Protein 5NO6 (pdb70)

Secondary structure (DSSP, 8-state):
-----PPPHHHHHHHHHHHHH-SS--HHHHHHHHHHHTS-HHHHHHHHHHHHHHHHHTS---/-PPP-PPPHHHHHHHHHHHHH-SS--HHHHHHHHHHHT--HHHHHHHHHHHHHHHHHHT---/--HHHHHHHHHHHHHS-TT---TT---SSSS---HHHHHHHHHHHHH-----HHHHHHHHHHHHHHH---/--SS-HHHHHHHHHHHHTS-SSS---STT-SSS----HHHHHHHHHHHHHS----HHHHHHHHHHHHHHHH--

Radius of gyration: 39.62 Å; Cα contacts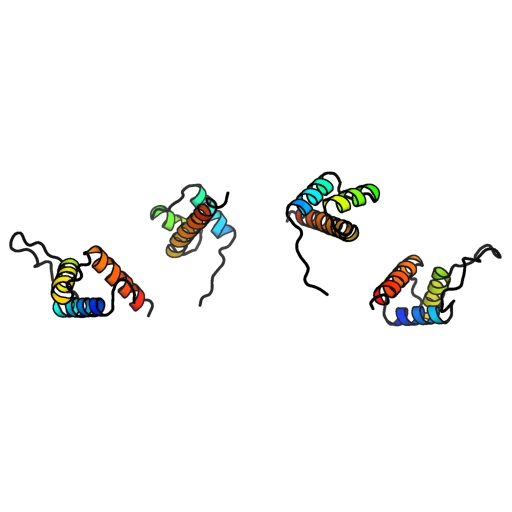 (8 Å, |Δi|>4): 146; chains: 4; bounding box: 77×90×84 Å

Sequence (267 aa):
RKKRIPYSKGQLRELEREYAANKFITKDKRRKISAATSLSERQITIWFQNRRVKEKKVLAKVRKKRIPYSKGQLRELEREYAANKFITKDKRRKISAATSLSERQITIWFQNRRVKEKKVLAKVWSPDIEQSFQEALAIYPPCGRRKIILSDEGKMYGRNELIARYIKLRTGKTRTRKQVSSHIQVLARRKAREEGVWSPDIEQSFQEALAIYPPCGRRKIILSDEGKMYGRNELIARYIKLRTGKTRTRKQVSSHIQVLARRKARE

Organism: Homo sapiens (NCBI:txid9606)

GO terms:
  GO:1990837 sequence-specific double-stranded DNA binding (F, IDA)
  GO:0001227 DNA-binding transcription repressor activity, RNA polymerase II-specific (F, IDA)
  GO:0000122 negative regulation of transcription by RNA polymerase II (P, IDA)
  GO:0043565 sequence-specific DNA binding (F, IDA)
  GO:0008327 methyl-CpG binding (F, IDA)
  GO:0009611 response to wounding (P, TAS)
  GO:0008544 epidermis development (P, TAS)
  GO:0005515 protein binding (F, IPI)
  GO:0005654 nucleoplasm (C, IDA)
  GO:0001525 angiogenesis (P, IEP)

Foldseek 3Di:
DDDDDDQDPQLVVLLVVVCVVPLADDPVRLVVSCVRNVDDSVVSNVCSVVVVVVVVVVVDDD/DDDDDDADPVLVVLLVVVCVVDLAADPVRLVVSCVVRVDDSVVSNVVSVVVNVVVVVVPDDD/DDVVLVVQLVVLCVVPPVVQPQPPPQPPDDDGDGSLVSSQVSSCVVPVDGQDSVNVVVVVVVVVVVVPDD/DDDCPVQLVVLLVVLDVVVDVPDDDDLPQDPDPRRDDSLRSSQVSSCVRPVDGDDSVRSVVVVVVVVVVVVVD

InterPro domains:
  IPR001356 Homeodomain [PF00046] (217-273)
  IPR001356 Homeodomain [PS50071] (214-274)
  IPR001356 Homeodomain [SM00389] (216-278)
  IPR001356 Homeodomain [cd00086] (217-273)
  IPR009057 Homedomain-like superfamily [SSF46689] (202-273)
  IPR017970 Homeobox, conserved site [PS00027] (249-272)
  IPR022067 Homeobox protein Hox1A3 N-terminal [PF12284] (14-123)
  IPR051003 Anterior-posterior axis regulatory homeobox [PTHR45804] (12-282)

Nearest PDB structures (foldseek):
  5eea-assembly3_G  TM=9.558E-01  e=4.357E-08  Homo sapiens
  5ef6-assembly3_G  TM=9.524E-01  e=4.082E-08  Homo sapiens
  7psx-assembly4_J  TM=9.828E-01  e=7.336E-08  Homo sapiens
  2cra-assembly1_A  TM=8.837E-01  e=5.525E-07  Homo sapiens
  2r5z-assembly1_A  TM=9.579E-01  e=1.596E-04  Drosophila melanogaster

CATH classification: 1.10.10.60

Solvent-accessible surface area: 22623 Å² total; per-residue (Å²): 257,159,179,183,107,101,53,67,175,32,43,59,175,36,0,71,144,24,6,87,73,72,93,119,26,56,156,94,64,56,174,149,4,22,86,71,1,99,16,54,82,133,44,1,29,62,32,0,93,82,50,68,69,94,53,163,137,112,140,79,207,190,297,162,164,185,117,100,62,72,165,36,43,55,154,57,0,68,151,28,8,86,69,76,112,131,21,70,182,97,47,65,198,141,5,28,81,90,12,97,13,60,85,146,61,0,23,67,35,0,82,85,60,67,80,117,48,163,151,91,122,63,171,191,131,33,115,104,9,54,123,5,1,89,63,0,35,73,119,58,30,108,128,24,211,44,156,116,117,60,120,118,126,86,179,85,98,10,43,39,76,44,0,12,128,47,0,93,142,136,61,55,114,84,11,76,116,133,67,0,35,58,16,56,131,62,42,58,178,169,174,65,159,201,188,60,124,39,27,77,86,1,47,112,7,0,88,57,0,46,62,105,99,11,127,109,42,212,192,171,142,129,58,46,149,149,64,124,121,55,25,94,37,68,23,0,15,119,41,0,110,146,153,46,50,107,66,67,83,118,128,68,0,44,62,10,60,136,67,45,55,123,147,173,60,167,196

Structure (mmCIF, N/CA/C/O backbone):
data_5NO6
#
_entry.id   5NO6
#
_cell.length_a   82.659
_cell.length_b   56.674
_cell.length_c   144.993
_cell.angle_alpha   90.00
_cell.angle_beta   93.81
_cell.angle_gamma   90.00
#
_symmetry.space_group_name_H-M   'I 1 2 1'
#
loop_
_entity.id
_entity.type
_entity.pdbx_description
1 polymer 'Homeobox protein Hox-B13'
2 polymer DNA
3 polymer DNA
4 polymer 'Transcriptional enhancer factor TEF-3'
5 water water
#
loop_
_atom_site.group_PDB
_atom_site.id
_atom_site.type_symbol
_atom_site.label_atom_id
_atom_site.label_alt_id
_atom_site.label_comp_id
_atom_site.label_asym_id
_atom_site.label_entity_id
_atom_site.label_seq_id
_atom_site.pdbx_PDB_ins_code
_atom_site.Cartn_x
_atom_site.Cartn_y
_atom_site.Cartn_z
_atom_site.occupancy
_atom_site.B_iso_or_equiv
_atom_site.auth_seq_id
_atom_site.auth_comp_id
_atom_site.auth_asym_id
_atom_site.auth_atom_id
_atom_site.pdbx_PDB_model_num
ATOM 1 N N . ARG A 1 1 ? 13.869 -4.856 17.206 1.00 178.49 217 ARG A N 1
ATOM 2 C CA . ARG A 1 1 ? 14.897 -4.577 16.158 1.00 180.35 217 ARG A CA 1
ATOM 3 C C . ARG A 1 1 ? 14.559 -3.287 15.368 1.00 180.16 217 ARG A C 1
ATOM 4 O O . ARG A 1 1 ? 13.703 -3.336 14.482 1.00 159.30 217 ARG A O 1
ATOM 12 N N . LYS A 1 2 ? 15.228 -2.150 15.624 1.00 189.63 218 LYS A N 1
ATOM 13 C CA . LYS A 1 2 ? 16.440 -2.030 16.475 1.00 184.53 218 LYS A CA 1
ATOM 14 C C . LYS A 1 2 ? 16.408 -0.874 17.509 1.00 163.48 218 LYS A C 1
ATOM 15 O O . LYS A 1 2 ? 16.262 -1.178 18.693 1.00 152.39 218 LYS A O 1
ATOM 21 N N . LYS A 1 3 ? 16.512 0.418 17.151 1.00 153.63 219 LYS A N 1
ATOM 22 C CA . LYS A 1 3 ? 16.567 0.987 15.787 1.00 152.67 219 LYS A CA 1
ATOM 23 C C . LYS A 1 3 ? 17.918 1.692 15.485 1.00 135.79 219 LYS A C 1
ATOM 24 O O . LYS A 1 3 ? 18.471 2.414 16.326 1.00 108.58 219 LYS A O 1
ATOM 30 N N . ARG A 1 4 ? 18.415 1.481 14.266 1.00 126.69 220 ARG A N 1
ATOM 31 C CA . ARG A 1 4 ? 19.611 2.149 13.730 1.00 120.08 220 ARG A CA 1
ATOM 32 C C . ARG A 1 4 ? 19.594 3.684 13.943 1.00 118.66 220 ARG A C 1
ATOM 33 O O . ARG A 1 4 ? 18.636 4.357 13.561 1.00 113.26 220 ARG A O 1
ATOM 41 N N . ILE A 1 5 ? 20.651 4.217 14.562 1.00 128.44 221 ILE A N 1
ATOM 42 C CA . ILE A 1 5 ? 20.816 5.672 14.764 1.00 129.08 221 ILE A CA 1
ATOM 43 C C . ILE A 1 5 ? 21.857 6.218 13.765 1.00 120.95 221 ILE A C 1
ATOM 44 O O . ILE A 1 5 ? 22.990 5.751 13.733 1.00 127.64 221 ILE A O 1
ATOM 49 N N . PRO A 1 6 ? 21.471 7.182 12.916 1.00 113.22 222 PRO A N 1
ATOM 50 C CA . PRO A 1 6 ? 22.429 7.773 11.969 1.00 108.73 222 PRO A CA 1
ATOM 51 C C . PRO A 1 6 ? 23.286 8.878 12.602 1.00 102.04 222 PRO A C 1
ATOM 52 O O . PRO A 1 6 ? 22.762 9.916 13.022 1.00 98.03 222 PRO A O 1
ATOM 56 N N . TYR A 1 7 ? 24.595 8.660 12.650 1.00 92.80 223 TYR A N 1
ATOM 57 C CA . TYR A 1 7 ? 25.495 9.600 13.315 1.00 90.79 223 TYR A CA 1
ATOM 58 C C . TYR A 1 7 ? 25.558 10.919 12.539 1.00 95.86 223 TYR A C 1
ATOM 59 O O . TYR A 1 7 ? 25.609 10.915 11.324 1.00 105.91 223 TYR A O 1
ATOM 68 N N . SER A 1 8 ? 25.542 12.040 13.243 1.00 110.47 224 SER A N 1
ATOM 69 C CA . SER A 1 8 ? 25.577 13.362 12.605 1.00 121.64 224 SER A CA 1
ATOM 70 C C . SER A 1 8 ? 26.904 13.766 11.943 1.00 125.24 224 SER A C 1
ATOM 71 O O . SER A 1 8 ? 27.976 13.144 12.146 1.00 129.47 224 SER A O 1
ATOM 74 N N . LYS A 1 9 ? 26.783 14.853 11.173 1.00 127.40 225 LYS A N 1
ATOM 75 C CA . LYS A 1 9 ? 27.876 15.501 10.423 1.00 128.69 225 LYS A CA 1
ATOM 76 C C . LYS A 1 9 ? 29.148 15.687 11.240 1.00 125.35 225 LYS A C 1
ATOM 77 O O . LYS A 1 9 ? 30.245 15.462 10.736 1.00 119.78 225 LYS A O 1
ATOM 83 N N . GLY A 1 10 ? 28.993 16.121 12.487 1.00 126.20 226 GLY A N 1
ATOM 84 C CA . GLY A 1 10 ? 30.124 16.237 13.405 1.00 135.48 226 GLY A CA 1
ATOM 85 C C . GLY A 1 10 ? 30.699 14.873 13.733 1.00 129.58 226 GLY A C 1
ATOM 86 O O . GLY A 1 10 ? 31.920 14.639 13.606 1.00 121.41 226 GLY A O 1
ATOM 87 N N . GLN A 1 11 ? 29.799 13.964 14.109 1.00 128.80 227 GLN A N 1
ATOM 88 C CA . GLN A 1 11 ? 30.188 12.619 14.518 1.00 132.22 227 GLN A CA 1
ATOM 89 C C . GLN A 1 11 ? 31.075 12.036 13.418 1.00 126.50 227 GLN A C 1
ATOM 90 O O . GLN A 1 11 ? 32.200 11.598 13.695 1.00 115.61 227 GLN A O 1
ATOM 96 N N . LEU A 1 12 ? 30.573 12.081 12.174 1.00 112.88 228 LEU A N 1
ATOM 97 C CA . LEU A 1 12 ? 31.300 11.507 11.031 1.00 104.29 228 LEU A CA 1
ATOM 98 C C . LEU A 1 12 ? 32.500 12.341 10.590 1.00 106.72 228 LEU A C 1
ATOM 99 O O . LEU A 1 12 ? 33.550 11.787 10.370 1.00 109.87 228 LEU A O 1
ATOM 104 N N . ARG A 1 13 ? 32.373 13.662 10.488 1.00 112.36 229 ARG A N 1
ATOM 105 C CA . ARG A 1 13 ? 33.556 14.525 10.260 1.00 125.43 229 ARG A CA 1
ATOM 106 C C . ARG A 1 13 ? 34.706 14.180 11.227 1.00 118.68 229 ARG A C 1
ATOM 107 O O . ARG A 1 13 ? 35.876 14.206 10.839 1.00 109.82 229 ARG A O 1
ATOM 115 N N . GLU A 1 14 ? 34.363 13.854 12.475 1.00 116.41 230 GLU A N 1
ATOM 116 C CA . GLU A 1 14 ? 35.367 13.368 13.428 1.00 116.97 230 GLU A CA 1
ATOM 117 C C . GLU A 1 14 ? 35.967 12.025 12.970 1.00 110.99 230 GLU A C 1
ATOM 118 O O . GLU A 1 14 ? 37.198 11.852 12.958 1.00 103.99 230 GLU A O 1
ATOM 124 N N . LEU A 1 15 ? 35.094 11.085 12.602 1.00 105.15 231 LEU A N 1
ATOM 125 C CA . LEU A 1 15 ? 35.516 9.711 12.305 1.00 98.43 231 LEU A CA 1
ATOM 126 C C . LEU A 1 15 ? 36.343 9.648 11.034 1.00 100.99 231 LEU A C 1
ATOM 127 O O . LEU A 1 15 ? 37.488 9.228 11.072 1.00 98.99 231 LEU A O 1
ATOM 132 N N . GLU A 1 16 ? 35.761 10.132 9.940 1.00 104.95 232 GLU A N 1
ATOM 133 C CA . GLU A 1 16 ? 36.372 10.173 8.603 1.00 111.79 232 GLU A CA 1
ATOM 134 C C . GLU A 1 16 ? 37.796 10.739 8.675 1.00 115.41 232 GLU A C 1
ATOM 135 O O . GLU A 1 16 ? 38.726 10.154 8.115 1.00 115.36 232 GLU A O 1
ATOM 141 N N . ARG A 1 17 ? 37.947 11.867 9.376 1.00 109.84 233 ARG A N 1
ATOM 142 C CA . ARG A 1 17 ? 39.253 12.507 9.599 1.00 107.15 233 ARG A CA 1
ATOM 143 C C . ARG A 1 17 ? 40.261 11.589 10.306 1.00 104.97 233 ARG A C 1
ATOM 144 O O . ARG A 1 17 ? 41.458 11.611 9.991 1.00 96.58 233 ARG A O 1
ATOM 152 N N . GLU A 1 18 ? 39.784 10.819 11.280 1.00 99.68 234 GLU A N 1
ATOM 153 C CA . GLU A 1 18 ? 40.651 9.913 12.009 1.00 103.73 234 GLU A CA 1
ATOM 154 C C . GLU A 1 18 ? 40.935 8.627 11.216 1.00 108.13 234 GLU A C 1
ATOM 155 O O . GLU A 1 18 ? 41.994 8.022 11.383 1.00 113.12 234 GLU A O 1
ATOM 161 N N . TYR A 1 19 ? 39.994 8.207 10.370 1.00 108.25 235 TYR A N 1
ATOM 162 C CA . TYR A 1 19 ? 40.167 7.030 9.516 1.00 107.36 235 TYR A CA 1
ATOM 163 C C . TYR A 1 19 ? 41.193 7.373 8.461 1.00 103.39 235 TYR A C 1
ATOM 164 O O . TYR A 1 19 ? 42.205 6.692 8.317 1.00 107.36 235 TYR A O 1
ATOM 173 N N . ALA A 1 20 ? 40.931 8.469 7.759 1.00 101.89 236 ALA A N 1
ATOM 174 C CA . ALA A 1 20 ? 41.884 9.068 6.832 1.00 107.54 236 ALA A CA 1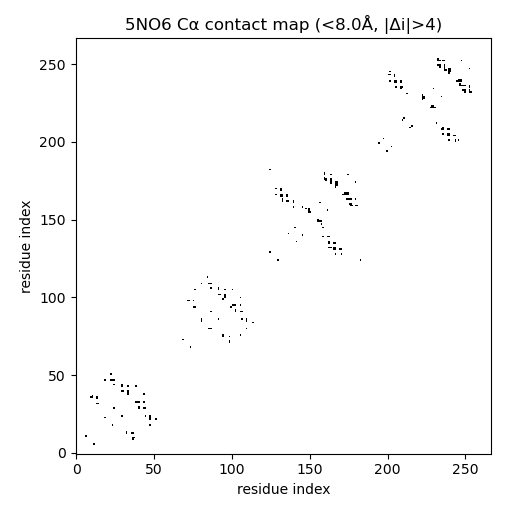
ATOM 175 C C . ALA A 1 20 ? 43.305 9.061 7.403 1.00 103.96 236 ALA A C 1
ATOM 176 O O . ALA A 1 20 ? 44.253 8.623 6.746 1.00 94.54 236 ALA A O 1
ATOM 178 N N . ALA A 1 21 ? 43.426 9.533 8.642 1.00 118.22 237 ALA A N 1
ATOM 179 C CA . ALA A 1 21 ? 44.705 9.577 9.355 1.00 114.82 237 ALA A CA 1
ATOM 180 C C . ALA A 1 21 ? 45.247 8.172 9.676 1.00 102.72 237 ALA A C 1
ATOM 181 O O . ALA A 1 21 ? 46.457 7.935 9.601 1.00 93.61 237 ALA A O 1
ATOM 183 N N . ASN A 1 22 ? 44.357 7.247 10.030 1.00 103.39 238 ASN A N 1
ATOM 184 C CA . ASN A 1 22 ? 44.765 5.862 10.197 1.00 104.55 238 ASN A CA 1
ATOM 185 C C . ASN A 1 22 ? 43.603 4.888 10.089 1.00 100.19 238 ASN A C 1
ATOM 186 O O . ASN A 1 22 ? 42.484 5.167 10.533 1.00 86.01 238 ASN A O 1
ATOM 191 N N . LYS A 1 23 ? 43.913 3.732 9.512 1.00 100.64 239 LYS A N 1
ATOM 192 C CA . LYS A 1 23 ? 42.914 2.863 8.910 1.00 101.52 239 LYS A CA 1
ATOM 193 C C . LYS A 1 23 ? 42.271 2.012 9.973 1.00 97.03 239 LYS A C 1
ATOM 194 O O . LYS A 1 23 ? 41.064 1.830 9.960 1.00 99.54 239 LYS A O 1
ATOM 200 N N . PHE A 1 24 ? 43.080 1.436 10.863 1.00 103.29 240 PHE A N 1
ATOM 201 C CA . PHE A 1 24 ? 42.534 0.786 12.064 1.00 111.05 240 PHE A CA 1
ATOM 202 C C . PHE A 1 24 ? 42.798 1.655 13.315 1.00 108.11 240 PHE A C 1
ATOM 203 O O . PHE A 1 24 ? 43.567 2.624 13.298 1.00 108.79 240 PHE A O 1
ATOM 211 N N . ILE A 1 25 ? 42.134 1.280 14.396 1.00 102.02 241 ILE A N 1
ATOM 212 C CA . ILE A 1 25 ? 42.132 2.028 15.633 1.00 97.37 241 ILE A CA 1
ATOM 213 C C . ILE A 1 25 ? 43.073 1.356 16.647 1.00 108.63 241 ILE A C 1
ATOM 214 O O . ILE A 1 25 ? 43.471 0.194 16.503 1.00 118.15 241 ILE A O 1
ATOM 219 N N . THR A 1 26 ? 43.412 2.111 17.676 1.00 112.24 242 THR A N 1
ATOM 220 C CA . THR A 1 26 ? 44.100 1.610 18.852 1.00 110.64 242 THR A CA 1
ATOM 221 C C . THR A 1 26 ? 43.317 2.137 20.037 1.00 111.37 242 THR A C 1
ATOM 222 O O . THR A 1 26 ? 42.561 3.106 19.882 1.00 111.69 242 THR A O 1
ATOM 226 N N . LYS A 1 27 ? 43.502 1.531 21.211 1.00 106.36 243 LYS A N 1
ATOM 227 C CA . LYS A 1 27 ? 42.610 1.816 22.356 1.00 104.43 243 LYS A CA 1
ATOM 228 C C . LYS A 1 27 ? 42.667 3.319 22.636 1.00 104.90 243 LYS A C 1
ATOM 229 O O . LYS A 1 27 ? 41.625 4.035 22.632 1.00 99.79 243 LYS A O 1
ATOM 235 N N . ASP A 1 28 ? 43.905 3.791 22.806 1.00 106.66 244 ASP A N 1
ATOM 236 C CA . ASP A 1 28 ? 44.202 5.225 22.905 1.00 112.57 244 ASP A CA 1
ATOM 237 C C . ASP A 1 28 ? 43.326 6.074 21.963 1.00 100.89 244 ASP A C 1
ATOM 238 O O . ASP A 1 28 ? 42.682 7.028 22.411 1.00 98.84 244 ASP A O 1
ATOM 243 N N . LYS A 1 29 ? 43.254 5.696 20.691 1.00 97.59 245 LYS A N 1
ATOM 244 C CA . LYS A 1 29 ? 42.369 6.401 19.751 1.00 98.97 245 LYS A CA 1
ATOM 245 C C . LYS A 1 29 ? 40.873 6.195 20.051 1.00 95.05 245 LYS A C 1
ATOM 246 O O . LYS A 1 29 ? 40.140 7.207 20.109 1.00 95.32 245 LYS A O 1
ATOM 252 N N . ARG A 1 30 ? 40.414 4.945 20.270 1.00 89.05 246 ARG A N 1
ATOM 253 C CA . ARG A 1 30 ? 38.977 4.734 20.561 1.00 91.08 246 ARG A CA 1
ATOM 254 C C . ARG A 1 30 ? 38.603 5.713 21.657 1.00 99.17 246 ARG A C 1
ATOM 255 O O . ARG A 1 30 ? 37.628 6.439 21.510 1.00 88.61 246 ARG A O 1
ATOM 263 N N . ARG A 1 31 ? 39.372 5.697 22.763 1.00 99.74 247 ARG A N 1
ATOM 264 C CA . ARG A 1 31 ? 39.052 6.519 23.948 1.00 102.94 247 ARG A CA 1
ATOM 265 C C . ARG A 1 31 ? 38.904 8.013 23.566 1.00 100.02 247 ARG A C 1
ATOM 266 O O . ARG A 1 31 ? 37.795 8.573 23.605 1.00 85.26 247 ARG A O 1
ATOM 274 N N . LYS A 1 32 ? 40.012 8.627 23.144 1.00 94.41 248 LYS A N 1
ATOM 275 C CA . LYS A 1 32 ? 40.001 10.025 22.717 1.00 94.75 248 LYS A CA 1
ATOM 276 C C . LYS A 1 32 ? 38.803 10.280 21.834 1.00 96.96 248 LYS A C 1
ATOM 277 O O . LYS A 1 32 ? 37.965 11.104 22.180 1.00 104.44 248 LYS A O 1
ATOM 283 N N . ILE A 1 33 ? 38.699 9.534 20.731 1.00 95.71 249 ILE A N 1
ATOM 284 C CA . ILE A 1 33 ? 37.638 9.794 19.751 1.00 95.52 249 ILE A CA 1
ATOM 285 C C . ILE A 1 33 ? 36.263 9.756 20.453 1.00 91.77 249 ILE A C 1
ATOM 286 O O . ILE A 1 33 ? 35.523 10.730 20.386 1.00 80.23 249 ILE A O 1
ATOM 291 N N . SER A 1 34 ? 35.984 8.673 21.185 1.00 85.43 250 SER A N 1
ATOM 292 C CA . SER A 1 34 ? 34.704 8.437 21.895 1.00 90.44 250 SER A CA 1
ATOM 293 C C . SER A 1 34 ? 34.196 9.642 22.692 1.00 100.40 250 SER A C 1
ATOM 294 O O . SER A 1 34 ? 32.999 10.002 22.638 1.00 90.86 250 SER A O 1
ATOM 297 N N . ALA A 1 35 ? 35.136 10.232 23.437 1.00 107.76 251 ALA A N 1
ATOM 298 C CA . ALA A 1 35 ? 34.937 11.484 24.167 1.00 98.36 251 ALA A CA 1
ATOM 299 C C . ALA A 1 35 ? 34.425 12.605 23.268 1.00 104.05 251 ALA A C 1
ATOM 300 O O . ALA A 1 35 ? 33.391 13.206 23.567 1.00 112.42 251 ALA A O 1
ATOM 302 N N . ALA A 1 36 ? 35.136 12.861 22.166 1.00 107.24 252 ALA A N 1
ATOM 303 C CA . ALA A 1 36 ? 34.789 13.960 21.246 1.00 110.29 252 ALA A CA 1
ATOM 304 C C . ALA A 1 36 ? 33.529 13.670 20.449 1.00 114.11 252 ALA A C 1
ATOM 305 O O . ALA A 1 36 ? 32.763 14.572 20.106 1.00 126.60 252 ALA A O 1
ATOM 307 N N . THR A 1 37 ? 33.319 12.400 20.161 1.00 107.85 253 THR A N 1
ATOM 308 C CA . THR A 1 37 ? 32.262 11.978 19.286 1.00 106.36 253 THR A CA 1
ATOM 309 C C . THR A 1 37 ? 30.984 11.820 20.057 1.00 107.08 253 THR A C 1
ATOM 310 O O . THR A 1 37 ? 29.929 11.824 19.454 1.00 107.63 253 THR A O 1
ATOM 314 N N . SER A 1 38 ? 31.085 11.609 21.374 1.00 105.98 254 SER A N 1
ATOM 315 C CA . SER A 1 38 ? 29.920 11.336 22.214 1.00 103.85 254 SER A CA 1
ATOM 316 C C . SER A 1 38 ? 29.304 9.935 21.975 1.00 110.33 254 SER A C 1
ATOM 317 O O . SER A 1 38 ? 28.177 9.673 22.418 1.00 107.38 254 SER A O 1
ATOM 320 N N . LEU A 1 39 ? 30.040 9.037 21.301 1.00 112.68 255 LEU A N 1
ATOM 321 C CA . LEU A 1 39 ? 29.596 7.652 21.080 1.00 109.18 255 LEU A CA 1
ATOM 322 C C . LEU A 1 39 ? 30.370 6.637 21.916 1.00 100.04 255 LEU A C 1
ATOM 323 O O . LEU A 1 39 ? 31.492 6.893 22.371 1.00 86.61 255 LEU A O 1
ATOM 328 N N . SER A 1 40 ? 29.756 5.460 22.046 1.00 94.88 256 SER A N 1
ATOM 329 C CA . SER A 1 40 ? 30.383 4.261 22.604 1.00 90.00 256 SER A CA 1
ATOM 330 C C . SER A 1 40 ? 31.713 3.916 21.940 1.00 85.41 256 SER A C 1
ATOM 331 O O . SER A 1 40 ? 31.913 4.174 20.769 1.00 85.09 256 SER A O 1
ATOM 334 N N . GLU A 1 41 ? 32.614 3.312 22.699 1.00 86.83 257 GLU A N 1
ATOM 335 C CA . GLU A 1 41 ? 33.810 2.707 22.119 1.00 89.02 257 GLU A CA 1
ATOM 336 C C . GLU A 1 41 ? 33.388 1.603 21.158 1.00 82.51 257 GLU A C 1
ATOM 337 O O . GLU A 1 41 ? 33.960 1.475 20.082 1.00 74.88 257 GLU A O 1
ATOM 343 N N . ARG A 1 42 ? 32.395 0.811 21.569 1.00 82.01 258 ARG A N 1
ATOM 344 C CA . ARG A 1 42 ? 31.904 -0.304 20.770 1.00 89.66 258 ARG A CA 1
ATOM 345 C C . ARG A 1 42 ? 31.599 0.224 19.375 1.00 94.25 258 ARG A C 1
ATOM 346 O O . ARG A 1 42 ? 32.197 -0.207 18.385 1.00 100.60 258 ARG A O 1
ATOM 354 N N . GLN A 1 43 ? 30.723 1.217 19.319 1.00 84.03 259 GLN A N 1
ATOM 355 C CA . GLN A 1 43 ? 30.282 1.768 18.058 1.00 78.71 259 GLN A CA 1
ATOM 356 C C . GLN A 1 43 ? 31.471 2.118 17.176 1.00 80.57 259 GLN A C 1
ATOM 357 O O . GLN A 1 43 ? 31.561 1.633 16.043 1.00 90.37 259 GLN A O 1
ATOM 363 N N . ILE A 1 44 ? 32.409 2.893 17.727 1.00 81.34 260 ILE A N 1
ATOM 364 C CA . ILE A 1 44 ? 33.645 3.272 17.022 1.00 81.53 260 ILE A CA 1
ATOM 365 C C . ILE A 1 44 ? 34.259 2.016 16.410 1.00 79.49 260 ILE A C 1
ATOM 366 O O . ILE A 1 44 ? 34.498 1.974 15.197 1.00 84.66 260 ILE A O 1
ATOM 371 N N . THR A 1 45 ? 34.457 0.982 17.231 1.00 76.76 261 THR A N 1
ATOM 372 C CA . THR A 1 45 ? 35.036 -0.280 16.756 1.00 79.56 261 THR A CA 1
ATOM 373 C C . THR A 1 45 ? 34.362 -0.823 15.496 1.00 79.81 261 THR A C 1
ATOM 374 O O . THR A 1 45 ? 35.039 -1.359 14.612 1.00 77.05 261 THR A O 1
ATOM 378 N N . ILE A 1 46 ? 33.037 -0.677 15.444 1.00 77.20 262 ILE A N 1
ATOM 379 C CA . ILE A 1 46 ? 32.228 -1.165 14.346 1.00 72.63 262 ILE A CA 1
ATOM 380 C C . ILE A 1 46 ? 32.379 -0.257 13.149 1.00 77.39 262 ILE A C 1
ATOM 381 O O . ILE A 1 46 ? 32.661 -0.732 12.025 1.00 90.23 262 ILE A O 1
ATOM 386 N N . TRP A 1 47 ? 32.202 1.043 13.384 1.00 76.02 263 TRP A N 1
ATOM 387 C CA . TRP A 1 47 ? 32.304 2.044 12.318 1.00 80.08 263 TRP A CA 1
ATOM 388 C C . TRP A 1 47 ? 33.581 1.901 11.522 1.00 76.15 263 TRP A C 1
ATOM 389 O O . TRP A 1 47 ? 33.584 2.109 10.307 1.00 77.05 263 TRP A O 1
ATOM 400 N N . PHE A 1 48 ? 34.656 1.537 12.206 1.00 78.04 264 PHE A N 1
ATOM 401 C CA . PHE A 1 48 ? 35.910 1.276 11.518 1.00 83.11 264 PHE A CA 1
ATOM 402 C C . PHE A 1 48 ? 35.832 0.010 10.676 1.00 74.77 264 PHE A C 1
ATOM 403 O O . PHE A 1 48 ? 36.171 0.049 9.494 1.00 75.89 264 PHE A O 1
ATOM 411 N N . GLN A 1 49 ? 35.333 -1.077 11.257 1.00 72.59 265 GLN A N 1
ATOM 412 C CA . GLN A 1 49 ? 35.128 -2.337 10.515 1.00 79.27 265 GLN A CA 1
ATOM 413 C C . GLN A 1 49 ? 34.357 -2.107 9.208 1.00 85.22 265 GLN A C 1
ATOM 414 O O . GLN A 1 49 ? 34.826 -2.459 8.091 1.00 90.42 265 GLN A O 1
ATOM 420 N N . ASN A 1 50 ? 33.193 -1.475 9.372 1.00 77.36 266 ASN A N 1
ATOM 421 C CA . ASN A 1 50 ? 32.336 -1.136 8.245 1.00 74.81 266 ASN A CA 1
ATOM 422 C C . ASN A 1 50 ? 32.988 -0.176 7.261 1.00 81.32 266 ASN A C 1
ATOM 423 O O . ASN A 1 50 ? 32.965 -0.407 6.034 1.00 87.85 266 ASN A O 1
ATOM 428 N N . ARG A 1 51 ? 33.590 0.886 7.786 1.00 82.53 267 ARG A N 1
ATOM 429 C CA . ARG A 1 51 ? 34.246 1.836 6.914 1.00 82.42 267 ARG A CA 1
ATOM 430 C C . ARG A 1 51 ? 35.312 1.139 6.081 1.00 80.56 267 ARG A C 1
ATOM 431 O O . ARG A 1 51 ? 35.342 1.306 4.877 1.00 92.14 267 ARG A O 1
ATOM 439 N N . ARG A 1 52 ? 36.168 0.349 6.710 1.00 79.01 268 ARG A N 1
ATOM 440 C CA . ARG A 1 52 ? 37.048 -0.555 5.956 1.00 80.28 268 ARG A CA 1
ATOM 441 C C . ARG A 1 52 ? 36.300 -1.364 4.905 1.00 78.41 268 ARG A C 1
ATOM 442 O O . ARG A 1 52 ? 36.677 -1.382 3.722 1.00 73.56 268 ARG A O 1
ATOM 450 N N . VAL A 1 53 ? 35.252 -2.060 5.344 1.00 80.74 269 VAL A N 1
ATOM 451 C CA . VAL A 1 53 ? 34.519 -2.943 4.416 1.00 78.63 269 VAL A CA 1
ATOM 452 C C . VAL A 1 53 ? 34.047 -2.196 3.151 1.00 76.15 269 VAL A C 1
ATOM 453 O O . VAL A 1 53 ? 34.215 -2.714 2.036 1.00 76.72 269 VAL A O 1
ATOM 457 N N . LYS A 1 54 ? 33.525 -0.977 3.344 1.00 75.05 270 LYS A N 1
ATOM 458 C CA . LYS A 1 54 ? 33.194 -0.061 2.236 1.00 76.76 270 LYS A CA 1
ATOM 459 C C . LYS A 1 54 ? 34.393 0.163 1.318 1.00 80.11 270 LYS A C 1
ATOM 460 O O . LYS A 1 54 ? 34.242 0.132 0.108 1.00 91.46 270 LYS A O 1
ATOM 466 N N . GLU A 1 55 ? 35.573 0.406 1.876 1.00 84.25 271 GLU A N 1
ATOM 467 C CA . GLU A 1 55 ? 36.791 0.514 1.054 1.00 90.61 271 GLU A CA 1
ATOM 468 C C . GLU A 1 55 ? 37.059 -0.767 0.290 1.00 89.19 271 GLU A C 1
ATOM 469 O O . GLU A 1 55 ? 37.267 -0.730 -0.920 1.00 78.90 271 GLU A O 1
ATOM 475 N N . LYS A 1 56 ? 37.063 -1.896 0.994 1.00 89.78 272 LYS A N 1
ATOM 476 C CA . LYS A 1 56 ? 37.307 -3.161 0.308 1.00 96.58 272 LYS A CA 1
ATOM 477 C C . LYS A 1 56 ? 36.336 -3.345 -0.864 1.00 102.08 272 LYS A C 1
ATOM 478 O O . LYS A 1 56 ? 36.773 -3.616 -1.997 1.00 106.95 272 LYS A O 1
ATOM 484 N N . LYS A 1 57 ? 35.041 -3.135 -0.614 1.00 110.03 273 LYS A N 1
ATOM 485 C CA . LYS A 1 57 ? 34.030 -3.275 -1.689 1.00 107.10 273 LYS A CA 1
ATOM 486 C C . LYS A 1 57 ? 34.367 -2.527 -2.985 1.00 104.69 273 LYS A C 1
ATOM 487 O O . LYS A 1 57 ? 34.144 -3.058 -4.071 1.00 116.53 273 LYS A O 1
ATOM 493 N N . VAL A 1 58 ? 34.939 -1.328 -2.871 1.00 100.36 274 VAL A N 1
ATOM 494 C CA . VAL A 1 58 ? 35.330 -0.513 -4.051 1.00 94.16 274 VAL A CA 1
ATOM 495 C C . VAL A 1 58 ? 36.580 -1.047 -4.797 1.00 93.48 274 VAL A C 1
ATOM 496 O O . VAL A 1 58 ? 36.962 -0.469 -5.806 1.00 98.61 274 VAL A O 1
ATOM 500 N N . LEU A 1 59 ? 37.218 -2.129 -4.334 1.00 95.07 275 LEU A N 1
ATOM 501 C CA . LEU A 1 59 ? 38.268 -2.788 -5.138 1.00 97.43 275 LEU A CA 1
ATOM 502 C C . LEU A 1 59 ? 37.718 -4.100 -5.716 1.00 102.05 275 LEU A C 1
ATOM 503 O O . LEU A 1 59 ? 38.180 -5.180 -5.363 1.00 102.79 275 LEU A O 1
ATOM 508 N N . ALA A 1 60 ? 36.746 -3.988 -6.625 1.00 107.78 276 ALA A N 1
ATOM 509 C CA . ALA A 1 60 ? 35.986 -5.149 -7.104 1.00 124.69 276 ALA A CA 1
ATOM 510 C C . ALA A 1 60 ? 35.720 -5.198 -8.633 1.00 136.42 276 ALA A C 1
ATOM 511 O O . ALA A 1 60 ? 36.415 -5.935 -9.346 1.00 133.42 276 ALA A O 1
ATOM 513 N N . LYS A 1 61 ? 34.723 -4.450 -9.130 1.00 147.29 277 LYS A N 1
ATOM 514 C CA . LYS A 1 61 ? 34.299 -4.544 -10.556 1.00 158.39 277 LYS A CA 1
ATOM 515 C C . LYS A 1 61 ? 35.214 -3.720 -11.477 1.00 171.53 277 LYS A C 1
ATOM 516 O O . LYS A 1 61 ? 35.660 -2.630 -11.100 1.00 168.74 277 LYS A O 1
ATOM 522 N N . VAL A 1 62 ? 35.454 -4.242 -12.688 1.00 175.11 278 VAL A N 1
ATOM 523 C CA . VAL A 1 62 ? 36.445 -3.698 -13.637 1.00 164.65 278 VAL A CA 1
ATOM 524 C C . VAL A 1 62 ? 35.811 -2.761 -14.673 1.00 168.16 278 VAL A C 1
ATOM 525 O O . VAL A 1 62 ? 34.709 -2.999 -15.167 1.00 170.92 278 VAL A O 1
ATOM 1267 N N . ARG D 1 1 ? -0.535 6.399 -17.601 1.00 212.79 217 ARG B N 1
ATOM 1268 C CA . ARG D 1 1 ? 0.539 6.600 -16.588 1.00 213.69 217 ARG B CA 1
ATOM 1269 C C . ARG D 1 1 ? 1.306 5.274 -16.449 1.00 209.70 217 ARG B C 1
ATOM 1270 O O . ARG D 1 1 ? 0.934 4.398 -15.663 1.00 210.63 217 ARG B O 1
ATOM 1278 N N . LYS D 1 2 ? 2.350 5.133 -17.266 1.00 198.27 218 LYS B N 1
ATOM 1279 C CA . LYS D 1 2 ? 3.227 3.948 -17.263 1.00 189.22 218 LYS B CA 1
ATOM 1280 C C . LYS D 1 2 ? 4.500 4.248 -16.476 1.00 178.64 218 LYS B C 1
ATOM 1281 O O . LYS D 1 2 ? 4.998 5.375 -16.504 1.00 178.64 218 LYS B O 1
ATOM 1287 N N . LYS D 1 3 ? 5.012 3.240 -15.770 1.00 164.68 219 LYS B N 1
ATOM 1288 C CA . LYS D 1 3 ? 6.298 3.343 -15.062 1.00 151.84 219 LYS B CA 1
ATOM 1289 C C . LYS D 1 3 ? 7.423 3.861 -15.975 1.00 148.61 219 LYS B C 1
ATOM 1290 O O . LYS D 1 3 ? 7.748 3.228 -16.984 1.00 152.49 219 LYS B O 1
ATOM 1296 N N . ARG D 1 4 ? 7.986 5.026 -15.635 1.00 138.65 220 ARG B N 1
ATOM 1297 C CA . ARG D 1 4 ? 9.153 5.575 -16.353 1.00 135.20 220 ARG B CA 1
ATOM 1298 C C . ARG D 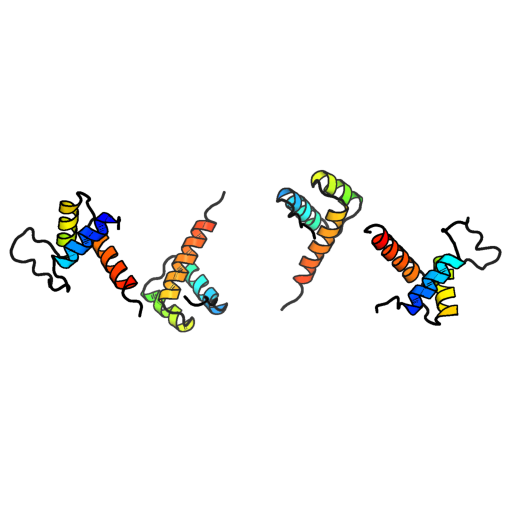1 4 ? 10.275 4.534 -16.459 1.00 137.81 220 ARG B C 1
ATOM 1299 O O . ARG D 1 4 ? 10.415 3.676 -15.576 1.00 144.90 220 ARG B O 1
ATOM 1307 N N . ILE D 1 5 ? 11.040 4.583 -17.548 1.00 131.18 221 ILE B N 1
ATOM 1308 C CA . ILE D 1 5 ? 12.211 3.715 -17.697 1.00 133.62 221 ILE B CA 1
ATOM 1309 C C . ILE D 1 5 ? 13.462 4.575 -17.909 1.00 133.58 221 ILE B C 1
ATOM 1310 O O . ILE D 1 5 ? 13.489 5.414 -18.818 1.00 123.42 221 ILE B O 1
ATOM 1315 N N . PRO D 1 6 ? 14.496 4.374 -17.056 1.00 136.55 222 PRO B N 1
ATOM 1316 C CA . PRO D 1 6 ? 15.704 5.205 -17.125 1.00 129.75 222 PRO B CA 1
ATOM 1317 C C . PRO D 1 6 ? 16.521 5.013 -18.400 1.00 122.28 222 PRO B C 1
ATOM 1318 O O . PRO D 1 6 ? 16.519 3.926 -19.006 1.00 105.14 222 PRO B O 1
ATOM 1322 N N . TYR D 1 7 ? 17.224 6.078 -18.769 1.00 116.19 223 TYR B N 1
ATOM 1323 C CA . TYR D 1 7 ? 17.976 6.134 -20.010 1.00 123.27 223 TYR B CA 1
ATOM 1324 C C . TYR D 1 7 ? 19.331 5.434 -19.845 1.00 128.57 223 TYR B C 1
ATOM 1325 O O . TYR D 1 7 ? 19.927 5.484 -18.771 1.00 147.36 223 TYR B O 1
ATOM 1334 N N . SER D 1 8 ? 19.808 4.787 -20.909 1.00 132.56 224 SER B N 1
ATOM 1335 C CA . SER D 1 8 ? 21.113 4.102 -20.914 1.00 145.99 224 SER B CA 1
ATOM 1336 C C . SER D 1 8 ? 22.312 5.075 -20.876 1.00 154.71 224 SER B C 1
ATOM 1337 O O . SER D 1 8 ? 22.220 6.209 -21.351 1.00 148.89 224 SER B O 1
ATOM 1340 N N . LYS D 1 9 ? 23.438 4.600 -20.329 1.00 163.59 225 LYS B N 1
ATOM 1341 C CA . LYS D 1 9 ? 24.599 5.457 -20.009 1.00 158.35 225 LYS B CA 1
ATOM 1342 C C . LYS D 1 9 ? 25.066 6.297 -21.195 1.00 149.69 225 LYS B C 1
ATOM 1343 O O . LYS D 1 9 ? 25.413 7.482 -21.038 1.00 145.30 225 LYS B O 1
ATOM 1349 N N . GLY D 1 10 ? 25.063 5.680 -22.375 1.00 140.69 226 GLY B N 1
ATOM 1350 C CA . GLY D 1 10 ? 25.398 6.379 -23.609 1.00 146.15 226 GLY B CA 1
ATOM 1351 C C . GLY D 1 10 ? 24.523 7.599 -23.790 1.00 140.05 226 GLY B C 1
ATOM 1352 O O . GLY D 1 10 ? 25.026 8.732 -23.960 1.00 130.90 226 GLY B O 1
ATOM 1353 N N . GLN D 1 11 ? 23.213 7.362 -23.703 1.00 134.19 227 GLN B N 1
ATOM 1354 C CA . GLN D 1 11 ? 22.216 8.399 -23.944 1.00 127.25 227 GLN B CA 1
ATOM 1355 C C . GLN D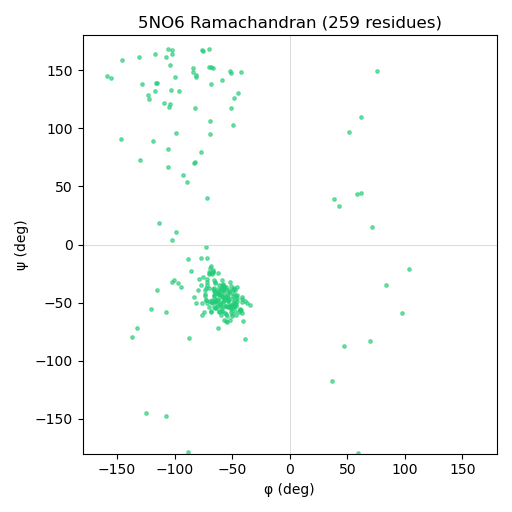 1 11 ? 22.549 9.619 -23.084 1.00 124.49 227 GLN B C 1
ATOM 1356 O O . GLN D 1 11 ? 22.914 10.684 -23.614 1.00 114.55 227 GLN B O 1
ATOM 1362 N N . LEU D 1 12 ? 22.473 9.457 -21.760 1.00 127.31 228 LEU B N 1
ATOM 1363 C CA . LEU D 1 12 ? 22.738 10.594 -20.873 1.00 125.59 228 LEU B CA 1
ATOM 1364 C C . LEU D 1 12 ? 24.177 11.090 -20.900 1.00 115.38 228 LEU B C 1
ATOM 1365 O O . LEU D 1 12 ? 24.376 12.264 -20.614 1.00 95.84 228 LEU B O 1
ATOM 1370 N N . ARG D 1 13 ? 25.159 10.262 -21.287 1.00 119.86 229 ARG B N 1
ATOM 1371 C CA . ARG D 1 13 ? 26.494 10.830 -21.595 1.00 131.03 229 ARG B CA 1
ATOM 1372 C C . ARG D 1 13 ? 26.380 11.858 -22.747 1.00 133.56 229 ARG B C 1
ATOM 1373 O O . ARG D 1 13 ? 26.798 13.025 -22.596 1.00 127.26 229 ARG B O 1
ATOM 1381 N N . GLU D 1 14 ? 25.785 11.429 -23.867 1.00 132.96 230 GLU B N 1
ATOM 1382 C CA . GLU D 1 14 ? 25.582 12.314 -25.046 1.00 140.44 230 GLU B CA 1
ATOM 1383 C C . GLU D 1 14 ? 24.771 13.591 -24.675 1.00 130.86 230 GLU B C 1
ATOM 1384 O O . GLU D 1 14 ? 25.159 14.754 -25.016 1.00 111.63 230 GLU B O 1
ATOM 1390 N N . LEU D 1 15 ? 23.662 13.363 -23.956 1.00 118.24 231 LEU B N 1
ATOM 1391 C CA . LEU D 1 15 ? 22.821 14.464 -23.467 1.00 118.06 231 LEU B CA 1
ATOM 1392 C C . LEU D 1 15 ? 23.670 15.420 -22.651 1.00 117.53 231 LEU B C 1
ATOM 1393 O O . LEU D 1 15 ? 23.805 16.586 -23.027 1.00 100.63 231 LEU B O 1
ATOM 1398 N N . GLU D 1 16 ? 24.279 14.893 -21.578 1.00 125.72 232 GLU B N 1
ATOM 1399 C CA . GLU D 1 16 ? 25.081 15.695 -20.635 1.00 120.03 232 GLU B CA 1
ATOM 1400 C C . GLU D 1 16 ? 26.153 16.482 -21.365 1.00 124.30 232 GLU B C 1
ATOM 1401 O O . GLU D 1 16 ? 26.286 17.690 -21.130 1.00 110.77 232 GLU B O 1
ATOM 1407 N N . ARG D 1 17 ? 26.892 15.806 -22.256 1.00 125.02 233 ARG B N 1
ATOM 1408 C CA . ARG D 1 17 ? 27.950 16.480 -23.018 1.00 126.52 233 ARG B CA 1
ATOM 1409 C C . ARG D 1 17 ? 27.393 17.547 -23.965 1.00 121.24 233 ARG B C 1
ATOM 1410 O O . ARG D 1 17 ? 28.045 18.579 -24.178 1.00 104.23 233 ARG B O 1
ATOM 1418 N N . GLU D 1 18 ? 26.195 17.313 -24.513 1.00 126.43 234 GLU B N 1
ATOM 1419 C CA . GLU D 1 18 ? 25.534 18.367 -25.299 1.00 131.94 234 GLU B CA 1
ATOM 1420 C C . GLU D 1 18 ? 25.108 19.579 -24.425 1.00 130.33 234 GLU B C 1
ATOM 1421 O O . GLU D 1 18 ? 25.437 20.742 -24.731 1.00 127.11 234 GLU B O 1
ATOM 1427 N N . TYR D 1 19 ? 24.421 19.300 -23.321 1.00 132.56 235 TYR B N 1
ATOM 1428 C CA . TYR D 1 19 ? 24.025 20.342 -22.361 1.00 142.76 235 TYR B CA 1
ATOM 1429 C C . TYR D 1 19 ? 25.212 21.135 -21.781 1.00 154.62 235 TYR B C 1
ATOM 1430 O O . TYR D 1 19 ? 25.098 22.336 -21.508 1.00 154.16 235 TYR B O 1
ATOM 1439 N N . ALA D 1 20 ? 26.334 20.453 -21.565 1.00 157.46 236 ALA B N 1
ATOM 1440 C CA . ALA D 1 20 ? 27.587 21.122 -21.220 1.00 157.75 236 ALA B CA 1
ATOM 1441 C C . ALA D 1 20 ? 28.008 22.047 -22.356 1.00 154.54 236 ALA B C 1
ATOM 1442 O O . ALA D 1 20 ? 28.440 23.180 -22.109 1.00 140.67 236 ALA B O 1
ATOM 1444 N N . ALA D 1 21 ? 27.865 21.557 -23.593 1.00 153.45 237 ALA B N 1
ATOM 1445 C CA . ALA D 1 21 ? 28.164 22.358 -24.781 1.00 157.31 237 ALA B CA 1
ATOM 1446 C C . ALA D 1 21 ? 27.274 23.609 -24.870 1.00 156.13 237 ALA B C 1
ATOM 1447 O O . ALA D 1 21 ? 27.767 24.681 -25.242 1.00 137.38 237 ALA B O 1
ATOM 1449 N N . ASN D 1 22 ? 25.986 23.485 -24.526 1.00 162.10 238 ASN B N 1
ATOM 1450 C CA . ASN D 1 22 ? 25.129 24.687 -24.392 1.00 162.53 238 ASN B CA 1
ATOM 1451 C C . ASN D 1 22 ? 23.918 24.511 -23.465 1.00 164.69 238 ASN B C 1
ATOM 1452 O O . ASN D 1 22 ? 23.276 23.460 -23.459 1.00 168.13 238 ASN B O 1
ATOM 1457 N N . LYS D 1 23 ? 23.606 25.582 -22.726 1.00 165.81 239 LYS B N 1
ATOM 1458 C CA . LYS D 1 23 ? 22.556 25.605 -21.687 1.00 171.79 239 LYS B CA 1
ATOM 1459 C C . LYS D 1 23 ? 21.182 25.228 -22.227 1.00 173.54 239 LYS B C 1
ATOM 1460 O O . LYS D 1 23 ? 20.485 24.387 -21.654 1.00 172.45 239 LYS B O 1
ATOM 1466 N N . PHE D 1 24 ? 20.802 25.886 -23.319 1.00 167.37 240 PHE B N 1
ATOM 1467 C CA . PHE D 1 24 ? 19.596 25.556 -24.059 1.00 157.04 240 PHE B CA 1
ATOM 1468 C C . PHE D 1 24 ? 19.930 24.811 -25.345 1.00 160.22 240 PHE B C 1
ATOM 1469 O O . PHE D 1 24 ? 21.022 24.947 -25.905 1.00 172.13 240 PHE B O 1
ATOM 1477 N N . ILE D 1 25 ? 18.956 24.029 -25.798 1.00 155.18 241 ILE B N 1
ATOM 1478 C CA . ILE D 1 25 ? 19.034 23.271 -27.036 1.00 142.08 241 ILE B CA 1
ATOM 1479 C C . ILE D 1 25 ? 18.348 24.123 -28.107 1.00 141.71 241 ILE B C 1
ATOM 1480 O O . ILE D 1 25 ? 17.272 24.677 -27.862 1.00 147.13 241 ILE B O 1
ATOM 1485 N N . THR D 1 26 ? 18.989 24.288 -29.263 1.00 138.94 242 THR B N 1
ATOM 1486 C CA . THR D 1 26 ? 18.319 24.911 -30.407 1.00 133.65 242 THR B CA 1
ATOM 1487 C C . THR D 1 26 ? 17.528 23.836 -31.129 1.00 130.86 242 THR B C 1
ATOM 1488 O O . THR D 1 26 ? 17.917 22.651 -31.134 1.00 125.41 242 THR B O 1
ATOM 1492 N N . LYS D 1 27 ? 16.449 24.278 -31.772 1.00 126.63 243 LYS B N 1
ATOM 1493 C CA . LYS D 1 27 ? 15.548 23.403 -32.542 1.00 120.33 243 LYS B CA 1
ATOM 1494 C C . LYS D 1 27 ? 16.394 22.479 -33.427 1.00 111.28 243 LYS B C 1
ATOM 1495 O O . LYS D 1 27 ? 16.243 21.252 -33.407 1.00 93.47 243 LYS B O 1
ATOM 1501 N N . ASP D 1 28 ? 17.306 23.114 -34.161 1.00 116.49 244 ASP B N 1
ATOM 1502 C CA . ASP D 1 28 ? 18.312 22.470 -34.997 1.00 132.93 244 ASP B CA 1
ATOM 1503 C C . ASP D 1 28 ? 19.101 21.393 -34.241 1.00 132.15 244 ASP B C 1
ATOM 1504 O O . ASP D 1 28 ? 19.152 20.238 -34.676 1.00 124.16 244 ASP B O 1
ATOM 1509 N N . LYS D 1 29 ? 19.699 21.777 -33.112 1.00 141.00 245 LYS B N 1
ATOM 1510 C CA . LYS D 1 29 ? 20.537 20.856 -32.313 1.00 147.99 245 LYS B CA 1
ATOM 1511 C C . LYS D 1 29 ? 19.747 19.660 -31.768 1.00 135.00 245 LYS B C 1
ATOM 1512 O O . LYS D 1 29 ? 20.266 18.536 -31.732 1.00 118.38 245 LYS B O 1
ATOM 1518 N N . ARG D 1 30 ? 18.502 19.920 -31.355 1.00 128.11 246 ARG B N 1
ATOM 1519 C CA . ARG D 1 30 ? 17.617 18.896 -30.778 1.00 123.12 246 ARG B CA 1
ATOM 1520 C C . ARG D 1 30 ? 17.375 17.683 -31.683 1.00 126.58 246 ARG B C 1
ATOM 1521 O O . ARG D 1 30 ? 17.251 16.557 -31.193 1.00 115.46 246 ARG B O 1
ATOM 1529 N N . ARG D 1 31 ? 17.298 17.914 -32.991 1.00 135.95 247 ARG B N 1
ATOM 1530 C CA . ARG D 1 31 ? 17.093 16.830 -33.953 1.00 144.49 247 ARG B CA 1
ATOM 1531 C C . ARG D 1 31 ? 18.265 15.837 -33.876 1.00 150.13 247 ARG B C 1
ATOM 1532 O O . ARG D 1 31 ? 18.073 14.654 -33.549 1.00 139.63 247 ARG B O 1
ATOM 1540 N N . LYS D 1 32 ? 19.475 16.357 -34.098 1.00 156.52 248 LYS B N 1
ATOM 1541 C CA . LYS D 1 32 ? 20.710 15.551 -34.197 1.00 161.47 248 LYS B CA 1
ATOM 1542 C C . LYS D 1 32 ? 20.896 14.545 -33.067 1.00 154.54 248 LYS B C 1
ATOM 1543 O O . LYS D 1 32 ? 21.280 13.394 -33.306 1.00 153.86 248 LYS B O 1
ATOM 1549 N N . ILE D 1 33 ? 20.611 14.995 -31.847 1.00 139.87 249 ILE B N 1
ATOM 1550 C CA . ILE D 1 33 ? 20.744 14.164 -30.647 1.00 141.05 249 ILE B CA 1
ATOM 1551 C C . ILE D 1 33 ? 19.736 13.019 -30.700 1.00 139.09 249 ILE B C 1
ATOM 1552 O O . ILE D 1 33 ? 20.080 11.852 -30.403 1.00 137.82 249 ILE B O 1
ATOM 1557 N N . SER D 1 34 ? 18.505 13.369 -31.096 1.00 129.67 250 SER B N 1
ATOM 1558 C CA . SER D 1 34 ? 17.400 12.419 -31.173 1.00 110.35 250 SER B CA 1
ATOM 1559 C C . SER D 1 34 ? 17.748 11.233 -32.048 1.00 101.93 250 SER B C 1
A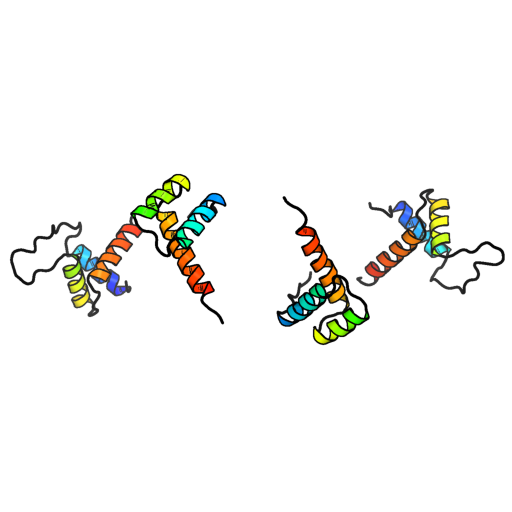TOM 1560 O O . SER D 1 34 ? 17.349 10.115 -31.720 1.00 85.84 250 SER B O 1
ATOM 1563 N N . ALA D 1 35 ? 18.505 11.473 -33.126 1.00 99.45 251 ALA B N 1
ATOM 1564 C CA . ALA D 1 35 ? 18.951 10.397 -34.033 1.00 122.03 251 ALA B CA 1
ATOM 1565 C C . ALA D 1 35 ? 19.745 9.289 -33.323 1.00 131.37 251 ALA B C 1
ATOM 1566 O O . ALA D 1 35 ? 19.290 8.138 -33.239 1.00 125.38 251 ALA B O 1
ATOM 1568 N N . ALA D 1 36 ? 20.915 9.654 -32.801 1.00 143.57 252 ALA B N 1
ATOM 1569 C CA . ALA D 1 36 ? 21.805 8.704 -32.130 1.00 152.96 252 ALA B CA 1
ATOM 1570 C C . ALA D 1 36 ? 21.248 8.226 -30.786 1.00 145.45 252 ALA B C 1
ATOM 1571 O O . ALA D 1 36 ? 21.409 7.048 -30.444 1.00 144.55 252 ALA B O 1
ATOM 1573 N N . THR D 1 37 ? 20.599 9.121 -30.033 1.00 130.18 253 THR B N 1
ATOM 1574 C CA . THR D 1 37 ? 20.004 8.725 -28.746 1.00 127.31 253 THR B CA 1
ATOM 1575 C C . THR D 1 37 ? 18.757 7.848 -28.879 1.00 133.00 253 THR B C 1
ATOM 1576 O O . THR D 1 37 ? 18.491 7.034 -27.994 1.00 135.05 253 THR B O 1
ATOM 1580 N N . SER D 1 38 ? 18.006 8.030 -29.974 1.00 128.87 254 SER B N 1
ATOM 1581 C CA . SER D 1 38 ? 16.705 7.376 -30.215 1.00 114.75 254 SER B CA 1
ATOM 1582 C C . SER D 1 38 ? 15.659 7.680 -29.119 1.00 109.65 254 SER B C 1
ATOM 1583 O O . SER D 1 38 ? 14.926 6.807 -28.663 1.00 108.79 254 SER B O 1
ATOM 1586 N N . LEU D 1 39 ? 15.611 8.949 -28.726 1.00 111.18 255 LEU B N 1
ATOM 1587 C CA . LEU D 1 39 ? 14.658 9.469 -27.759 1.00 111.10 255 LEU B CA 1
ATOM 1588 C C . LEU D 1 39 ? 13.781 10.460 -28.482 1.00 117.34 255 LEU B C 1
ATOM 1589 O O . LEU D 1 39 ? 14.284 11.252 -29.284 1.00 119.43 255 LEU B O 1
ATOM 1594 N N . SER D 1 40 ? 12.482 10.433 -28.188 1.00 121.22 256 SER B N 1
ATOM 1595 C CA . SER D 1 40 ? 11.559 11.489 -28.624 1.00 111.99 256 SER B CA 1
ATOM 1596 C C . SER D 1 40 ? 12.190 12.854 -28.364 1.00 111.71 256 SER B C 1
ATOM 1597 O O . SER D 1 40 ? 12.680 13.129 -27.268 1.00 112.81 256 SER B O 1
ATOM 1600 N N . GLU D 1 41 ? 12.183 13.704 -29.382 1.00 114.33 257 GLU B N 1
ATOM 1601 C CA . GLU D 1 41 ? 12.712 15.053 -29.243 1.00 121.69 257 GLU B CA 1
ATOM 1602 C C . GLU D 1 41 ? 12.083 15.743 -28.023 1.00 114.82 257 GLU B C 1
ATOM 1603 O O . GLU D 1 41 ? 12.743 16.544 -27.372 1.00 120.26 257 GLU B O 1
ATOM 1609 N N . ARG D 1 42 ? 10.825 15.428 -27.696 1.00 104.46 258 ARG B N 1
ATOM 1610 C CA . ARG D 1 42 ? 10.220 16.041 -26.531 1.00 98.11 258 ARG B CA 1
ATOM 1611 C C . ARG D 1 42 ? 10.957 15.599 -25.290 1.00 94.75 258 ARG B C 1
ATOM 1612 O O . ARG D 1 42 ? 11.337 16.443 -24.480 1.00 101.51 258 ARG B O 1
ATOM 1620 N N . GLN D 1 43 ? 11.215 14.296 -25.184 1.00 89.55 259 GLN B N 1
ATOM 1621 C CA . GLN D 1 43 ? 12.008 13.744 -24.076 1.00 83.73 259 GLN B CA 1
ATOM 1622 C C . GLN D 1 43 ? 13.284 14.530 -23.813 1.00 88.64 259 GLN B C 1
ATOM 1623 O O . GLN D 1 43 ? 13.617 14.820 -22.670 1.00 98.15 259 GLN B O 1
ATOM 1629 N N . ILE D 1 44 ? 13.977 14.865 -24.889 1.00 87.74 260 ILE B N 1
ATOM 1630 C CA . ILE D 1 44 ? 15.180 15.682 -24.844 1.00 90.97 260 ILE B CA 1
ATOM 1631 C C . ILE D 1 44 ? 14.869 17.053 -24.256 1.00 95.31 260 ILE B C 1
ATOM 1632 O O . ILE D 1 44 ? 15.550 17.528 -23.318 1.00 122.52 260 ILE B O 1
ATOM 1637 N N . THR D 1 45 ? 13.832 17.679 -24.798 1.00 98.85 261 THR B N 1
ATOM 1638 C CA . THR D 1 45 ? 13.446 19.018 -24.372 1.00 104.57 261 THR B CA 1
ATOM 1639 C C . THR D 1 45 ? 13.136 19.040 -22.886 1.00 107.14 261 THR B C 1
ATOM 1640 O O . THR D 1 45 ? 13.599 19.931 -22.190 1.00 112.12 261 THR B O 1
ATOM 1644 N N . ILE D 1 46 ? 12.370 18.045 -22.428 1.00 111.88 262 ILE B N 1
ATOM 1645 C CA . ILE D 1 46 ? 12.111 17.798 -20.998 1.00 111.38 262 ILE B CA 1
ATOM 1646 C C . ILE D 1 46 ? 13.439 17.681 -20.267 1.00 112.53 262 ILE B C 1
ATOM 1647 O O . ILE D 1 46 ? 13.751 18.485 -19.385 1.00 103.61 262 ILE B O 1
ATOM 1652 N N . TRP D 1 47 ? 14.219 16.682 -20.668 1.00 119.59 263 TRP B N 1
ATOM 1653 C CA . TRP D 1 47 ? 15.473 16.368 -20.012 1.00 115.29 263 TRP B CA 1
ATOM 1654 C C . TRP D 1 47 ? 16.198 17.657 -19.742 1.00 108.73 263 TRP B C 1
ATOM 1655 O O . TRP D 1 47 ? 16.505 17.972 -18.580 1.00 129.19 263 TRP B O 1
ATOM 1666 N N . PHE D 1 48 ? 16.424 18.423 -20.805 1.00 100.98 264 PHE B N 1
ATOM 1667 C CA . PHE D 1 48 ? 17.103 19.705 -20.635 1.00 113.45 264 PHE B CA 1
ATOM 1668 C C . PHE D 1 48 ? 16.525 20.510 -19.463 1.00 118.03 264 PHE B C 1
ATOM 1669 O O . PHE D 1 48 ? 17.233 20.753 -18.485 1.00 122.09 264 PHE B O 1
ATOM 1677 N N . GLN D 1 49 ? 15.241 20.851 -19.530 1.00 118.61 265 GLN B N 1
ATOM 1678 C CA . GLN D 1 49 ? 14.544 21.561 -18.423 1.00 122.58 265 GLN B CA 1
ATOM 1679 C C . GLN D 1 49 ? 14.937 20.993 -17.054 1.00 125.74 265 GLN B C 1
ATOM 1680 O O . GLN D 1 49 ? 15.247 21.750 -16.112 1.00 135.76 265 GLN B O 1
ATOM 1686 N N . ASN D 1 50 ? 14.956 19.661 -16.965 1.00 119.15 266 ASN B N 1
ATOM 1687 C CA . ASN D 1 50 ? 15.326 18.997 -15.728 1.00 116.75 266 ASN B CA 1
ATOM 1688 C C . ASN D 1 50 ? 16.789 19.270 -15.358 1.00 122.63 266 ASN B C 1
ATOM 1689 O O . ASN D 1 50 ? 17.071 19.690 -14.225 1.00 116.35 266 ASN B O 1
ATOM 1694 N N . ARG D 1 51 ? 17.704 19.099 -16.311 1.00 124.63 267 ARG B N 1
ATOM 1695 C CA . ARG D 1 51 ? 19.126 19.384 -16.046 1.00 132.33 267 ARG B CA 1
ATOM 1696 C C . ARG D 1 51 ? 19.437 20.881 -15.788 1.00 134.39 267 ARG B C 1
ATOM 1697 O O . ARG D 1 51 ? 20.437 21.188 -15.136 1.00 139.88 267 ARG B O 1
ATOM 1705 N N . ARG D 1 52 ? 18.591 21.799 -16.272 1.00 135.92 268 ARG B N 1
ATOM 1706 C CA . ARG D 1 52 ? 18.734 23.241 -15.946 1.00 131.31 268 ARG B CA 1
ATOM 1707 C C . ARG D 1 52 ? 18.146 23.516 -14.563 1.00 125.78 268 ARG B C 1
ATOM 1708 O O . ARG D 1 52 ? 18.697 24.323 -13.814 1.00 112.65 268 ARG B O 1
ATOM 1716 N N . VAL D 1 53 ? 17.015 22.871 -14.244 1.00 133.67 269 VAL B N 1
ATOM 1717 C CA . VAL D 1 53 ? 16.454 22.931 -12.877 1.00 138.75 269 VAL B CA 1
ATOM 1718 C C . VAL D 1 53 ? 17.510 22.455 -11.870 1.00 131.94 269 VAL B C 1
ATOM 1719 O O . VAL D 1 53 ? 17.911 23.210 -10.977 1.00 130.12 269 VAL B O 1
ATOM 1723 N N . LYS D 1 54 ? 17.969 21.221 -12.059 1.00 123.90 270 LYS B N 1
ATOM 1724 C CA . LYS D 1 54 ? 19.053 20.626 -11.269 1.00 116.55 270 LYS B CA 1
ATOM 1725 C C . LYS D 1 54 ? 20.207 21.587 -10.989 1.00 111.84 270 LYS B C 1
ATOM 1726 O O . LYS D 1 54 ? 20.521 21.866 -9.824 1.00 115.81 270 LYS B O 1
ATOM 1732 N N . GLU D 1 55 ? 20.823 22.108 -12.046 1.00 116.08 271 GLU B N 1
ATOM 1733 C CA . GLU D 1 55 ? 21.913 23.070 -11.882 1.00 133.38 271 GLU B CA 1
ATOM 1734 C C . GLU D 1 55 ? 21.506 24.216 -10.974 1.00 141.93 271 GLU B C 1
ATOM 1735 O O . GLU D 1 55 ? 22.302 24.649 -10.142 1.00 154.71 271 GLU B O 1
ATOM 1741 N N . LYS D 1 56 ? 20.277 24.704 -11.138 1.00 143.35 272 LYS B N 1
ATOM 1742 C CA . LYS D 1 56 ? 19.787 25.813 -10.317 1.00 144.48 272 LYS B CA 1
ATOM 1743 C C . LYS D 1 56 ? 19.661 25.397 -8.842 1.00 156.70 272 LYS B C 1
ATOM 1744 O O . LYS D 1 56 ? 19.819 26.246 -7.962 1.00 164.41 272 LYS B O 1
ATOM 1750 N N . LYS D 1 57 ? 19.381 24.107 -8.585 1.00 170.57 273 LYS B N 1
ATOM 1751 C CA . LYS D 1 57 ? 19.416 23.538 -7.215 1.00 173.91 273 LYS B CA 1
ATOM 1752 C C . LYS D 1 57 ? 20.847 23.364 -6.687 1.00 172.32 273 LYS B C 1
ATOM 1753 O O . LYS D 1 57 ? 21.101 23.557 -5.489 1.00 162.61 273 LYS B O 1
ATOM 1759 N N . VAL D 1 58 ? 21.767 22.980 -7.573 1.00 169.38 274 VAL B N 1
ATOM 1760 C CA . VAL D 1 58 ? 23.194 22.901 -7.217 1.00 159.82 274 VAL B CA 1
ATOM 1761 C C . VAL D 1 58 ? 23.818 24.309 -6.995 1.00 173.29 274 VAL B C 1
ATOM 1762 O O . VAL D 1 58 ? 24.800 24.438 -6.259 1.00 187.94 274 VAL B O 1
ATOM 1766 N N . LEU D 1 59 ? 23.235 25.352 -7.599 1.00 182.26 275 LEU B N 1
ATOM 1767 C CA . LEU D 1 59 ? 23.642 26.756 -7.335 1.00 182.52 275 LEU B CA 1
ATOM 1768 C C . LEU D 1 59 ? 23.291 27.280 -5.932 1.00 183.74 275 LEU B C 1
ATOM 1769 O O . LEU D 1 59 ? 23.881 28.266 -5.491 1.00 198.36 275 LEU B O 1
ATOM 1774 N N . ALA D 1 60 ? 22.333 26.651 -5.249 1.00 177.58 276 ALA B N 1
ATOM 1775 C CA . ALA D 1 60 ? 22.044 26.980 -3.849 1.00 176.80 276 ALA B CA 1
ATOM 1776 C C . ALA D 1 60 ? 23.202 26.534 -2.933 1.00 180.33 276 ALA B C 1
ATOM 1777 O O . ALA D 1 60 ? 23.388 25.337 -2.690 1.00 160.36 276 ALA B O 1
ATOM 1779 N N . LYS D 1 61 ? 23.983 27.513 -2.462 1.00 195.42 277 LYS B N 1
ATOM 1780 C CA . LYS D 1 61 ? 25.087 27.303 -1.509 1.00 200.57 277 LYS B CA 1
ATOM 1781 C C . LYS D 1 61 ? 24.683 27.802 -0.113 1.00 201.17 277 LYS B C 1
ATOM 1782 O O . LYS D 1 61 ? 25.038 28.918 0.289 1.00 208.87 277 LYS B O 1
ATOM 1788 N N . VAL D 1 62 ? 23.947 26.956 0.612 1.00 188.50 278 VAL B N 1
ATOM 1789 C CA . VAL D 1 62 ? 23.387 27.290 1.931 1.00 168.39 278 VAL B CA 1
ATOM 1790 C C . VAL D 1 62 ? 24.420 27.002 3.020 1.00 155.01 278 VAL B C 1
ATOM 1791 O O . VAL D 1 62 ? 25.429 27.701 3.135 1.00 139.51 278 VAL B O 1
ATOM 2533 N N . TRP G 4 4 ? -9.443 29.296 -15.455 1.00 138.10 43 TRP I N 1
ATOM 2534 C CA . TRP G 4 4 ? -8.356 29.673 -14.501 1.00 145.47 43 TRP I CA 1
ATOM 2535 C C . TRP G 4 4 ? -8.845 29.682 -13.051 1.00 150.98 43 TRP I C 1
ATOM 2536 O O . TRP G 4 4 ? -8.326 28.933 -12.224 1.00 167.11 43 TRP I O 1
ATOM 2547 N N . SER G 4 5 ? -9.814 30.540 -12.746 1.00 150.62 44 SER I N 1
ATOM 2548 C CA . SER G 4 5 ? -10.357 30.662 -11.389 1.00 156.70 44 SER I CA 1
ATOM 2549 C C . SER G 4 5 ? -11.831 30.266 -11.481 1.00 151.37 44 SER I C 1
ATOM 2550 O O . SER G 4 5 ? -12.529 30.773 -12.337 1.00 161.44 44 SER I O 1
ATOM 2553 N N . PRO G 4 6 ? -12.321 29.399 -10.577 1.00 149.69 45 PRO I N 1
ATOM 2554 C CA . PRO G 4 6 ? -13.548 28.595 -10.803 1.00 157.83 45 PRO I CA 1
ATOM 2555 C C . PRO G 4 6 ? -14.711 29.314 -11.541 1.00 153.52 45 PRO I C 1
ATOM 2556 O O . PRO G 4 6 ? -14.845 29.143 -12.758 1.00 141.29 45 PRO I O 1
ATOM 2560 N N . ASP G 4 7 ? -15.519 30.114 -10.842 1.00 154.50 46 ASP I N 1
ATOM 2561 C CA . ASP G 4 7 ? -16.550 30.947 -11.488 1.00 157.34 46 ASP I CA 1
ATOM 2562 C C . ASP G 4 7 ? -16.116 31.461 -12.869 1.00 155.27 46 ASP I C 1
ATOM 2563 O O . ASP G 4 7 ? -16.815 31.213 -13.865 1.00 158.41 46 ASP I O 1
ATOM 2568 N N . ILE G 4 8 ? -14.930 32.083 -12.931 1.00 149.67 47 ILE I N 1
ATOM 2569 C CA . ILE G 4 8 ? -14.377 32.649 -14.185 1.00 140.43 47 ILE I CA 1
ATOM 2570 C C . ILE G 4 8 ? -14.423 31.617 -15.320 1.00 136.69 47 ILE I C 1
ATOM 2571 O O . ILE G 4 8 ? -14.985 31.910 -16.378 1.00 127.93 47 ILE I O 1
ATOM 2576 N N . GLU G 4 9 ? -13.891 30.411 -15.071 1.00 141.28 48 GLU I N 1
ATOM 2577 C CA . GLU G 4 9 ? -13.933 29.282 -16.041 1.00 143.27 48 GLU I CA 1
ATOM 2578 C C . GLU G 4 9 ? -15.321 29.091 -16.680 1.00 159.77 48 GLU I C 1
ATOM 2579 O O . GLU G 4 9 ? -15.430 28.751 -17.877 1.00 155.45 48 GLU I O 1
ATOM 2585 N N . GLN G 4 10 ? -16.368 29.311 -15.878 1.00 168.44 49 GLN I N 1
ATOM 2586 C CA . GLN G 4 10 ? -17.736 29.181 -16.361 1.00 160.70 49 GLN I CA 1
ATOM 2587 C C . GLN G 4 10 ? -18.135 30.346 -17.280 1.00 158.48 49 GLN I C 1
ATOM 2588 O O . GLN G 4 10 ? -18.824 30.113 -18.275 1.00 177.04 49 GLN I O 1
ATOM 2594 N N . SER G 4 11 ? -17.706 31.577 -16.964 1.00 151.46 50 SER I N 1
ATOM 2595 C CA . SER G 4 11 ? -17.985 32.747 -17.838 1.00 142.09 50 SER I CA 1
ATOM 2596 C C . SER G 4 11 ? -17.103 32.755 -19.097 1.00 131.23 50 SER I C 1
ATOM 2597 O O . SER G 4 11 ? -17.496 33.279 -20.128 1.00 133.18 50 SER I O 1
ATOM 2600 N N . PHE G 4 12 ? -15.915 32.172 -19.004 1.00 128.89 51 PHE I N 1
ATOM 2601 C CA . PHE G 4 12 ? -15.143 31.768 -20.181 1.00 125.86 51 PHE I CA 1
ATOM 2602 C C . PHE G 4 12 ? -15.937 30.756 -21.007 1.00 126.63 51 PHE I C 1
ATOM 2603 O O . PHE G 4 12 ? -16.238 31.018 -22.166 1.00 137.52 51 PHE I O 1
ATOM 2611 N N . GLN G 4 13 ? -16.274 29.615 -20.405 1.00 117.96 52 GLN I N 1
ATOM 2612 C CA . GLN G 4 13 ? -17.079 28.590 -21.082 1.00 130.43 52 GLN I CA 1
ATOM 2613 C C . GLN G 4 13 ? -18.314 29.198 -21.805 1.00 141.21 52 GLN I C 1
ATOM 2614 O O . GLN G 4 13 ? -18.511 28.989 -23.023 1.00 141.19 52 GLN I O 1
ATOM 2620 N N . GLU G 4 14 ? -19.107 29.977 -21.059 1.00 146.02 53 GLU I N 1
ATOM 2621 C CA . GLU G 4 14 ? -20.219 30.771 -21.633 1.00 138.97 53 GLU I CA 1
ATOM 2622 C C . GLU G 4 14 ? -19.756 31.581 -22.838 1.00 139.99 53 GLU I C 1
ATOM 2623 O O . GLU G 4 14 ? -20.392 31.518 -23.886 1.00 151.97 53 GLU I O 1
ATOM 2629 N N . ALA G 4 15 ? -18.657 32.328 -22.689 1.00 133.65 54 ALA I N 1
ATOM 2630 C CA . ALA G 4 15 ? -18.058 33.053 -23.829 1.00 140.14 54 ALA I CA 1
ATOM 2631 C C . ALA G 4 15 ? -17.747 32.100 -25.001 1.00 148.72 54 ALA I C 1
ATOM 2632 O O . ALA G 4 15 ? -17.946 32.455 -26.172 1.00 151.32 54 ALA I O 1
ATOM 2634 N N . LEU G 4 16 ? -17.282 30.890 -24.676 1.00 151.79 55 LEU I N 1
ATOM 2635 C CA . LEU G 4 16 ? -17.001 29.873 -25.693 1.00 154.81 55 LEU I CA 1
ATOM 2636 C C . LEU G 4 16 ? -18.289 29.494 -26.434 1.00 157.51 55 LEU I C 1
ATOM 2637 O O . LEU G 4 16 ? -18.297 29.457 -27.670 1.00 159.00 55 LEU I O 1
ATOM 2642 N N . ALA G 4 17 ? -19.365 29.234 -25.682 1.00 161.66 56 ALA I N 1
ATOM 2643 C CA . ALA G 4 17 ? -20.678 28.896 -26.284 1.00 164.00 56 ALA I CA 1
ATOM 2644 C C . ALA G 4 17 ? -21.293 30.054 -27.086 1.00 162.51 56 ALA I C 1
ATOM 2645 O O . ALA G 4 17 ? -21.859 29.828 -28.156 1.00 161.21 56 ALA I O 1
ATOM 2647 N N . ILE G 4 18 ? -21.169 31.278 -26.565 1.00 159.47 57 ILE I N 1
ATOM 2648 C CA . ILE G 4 18 ? -21.740 32.488 -27.188 1.00 151.34 57 ILE I CA 1
ATOM 2649 C C . ILE G 4 18 ? -20.953 32.919 -28.430 1.00 138.06 57 ILE I C 1
ATOM 2650 O O . ILE G 4 18 ? -21.555 33.288 -29.432 1.00 139.39 57 ILE I O 1
ATOM 2655 N N . TYR G 4 19 ? -19.625 32.876 -28.375 1.00 142.33 58 TYR I N 1
ATOM 2656 C CA . TYR G 4 19 ? -18.809 33.219 -29.554 1.00 144.83 58 TYR I CA 1
ATOM 2657 C C . TYR G 4 19 ? -18.619 31.932 -30.366 1.00 153.78 58 TYR I C 1
ATOM 2658 O O . TYR G 4 19 ? -19.208 30.920 -29.987 1.00 158.10 58 TYR I O 1
ATOM 2667 N N . PRO G 4 20 ? -17.876 31.960 -31.502 1.00 157.46 59 PRO I N 1
ATOM 2668 C CA . PRO G 4 20 ? -17.945 30.784 -32.392 1.00 165.95 59 PRO I CA 1
ATOM 2669 C C . PRO G 4 20 ? -17.752 29.416 -31.689 1.00 194.13 59 PRO I C 1
ATOM 2670 O O . PRO G 4 20 ? -16.610 29.042 -31.399 1.00 217.01 59 PRO I O 1
ATOM 2674 N N . PRO G 4 21 ? -18.855 28.658 -31.446 1.00 206.54 60 PRO I N 1
ATOM 2675 C CA . PRO G 4 21 ? -18.773 27.459 -30.594 1.00 211.03 60 PRO I CA 1
ATOM 2676 C C . PRO G 4 21 ? -17.962 26.308 -31.201 1.00 225.24 60 PRO I C 1
ATOM 2677 O O . PRO G 4 21 ? -17.560 25.400 -30.468 1.00 231.39 60 PRO I O 1
ATOM 2681 N N . CYS G 4 22 ? -17.754 26.343 -32.521 1.00 227.76 61 CYS I N 1
ATOM 2682 C CA . CYS G 4 22 ? -16.814 25.455 -33.208 1.00 217.69 61 CYS I CA 1
ATOM 2683 C C . CYS G 4 22 ? -15.617 26.219 -33.810 1.00 189.90 61 CYS I C 1
ATOM 2684 O O . CYS G 4 22 ? -14.936 25.693 -34.694 1.00 183.95 61 CYS I O 1
ATOM 2687 N N . GLY G 4 23 ? -15.368 27.447 -33.340 1.00 164.12 62 GLY I N 1
ATOM 2688 C CA . GLY G 4 23 ? -14.173 28.206 -33.718 1.00 169.23 62 GLY I CA 1
ATOM 2689 C C . GLY G 4 23 ? -14.378 29.216 -34.832 1.00 176.16 62 GLY I C 1
ATOM 2690 O O . GLY G 4 23 ? -14.106 30.404 -34.644 1.00 184.35 62 GLY I O 1
ATOM 2691 N N . ARG G 4 24 ? -14.822 28.733 -35.993 1.00 183.68 63 ARG I N 1
ATOM 2692 C CA . ARG G 4 24 ? -15.154 29.569 -37.164 1.00 188.64 63 ARG I CA 1
ATOM 2693 C C . ARG G 4 24 ? -14.186 30.777 -37.310 1.00 194.89 63 ARG I C 1
ATOM 2694 O O . ARG G 4 24 ? -12.987 30.560 -37.512 1.00 188.46 63 ARG I O 1
ATOM 2702 N N . ARG G 4 25 ? -14.691 32.014 -37.212 1.00 206.93 64 ARG I N 1
ATOM 2703 C CA . ARG G 4 25 ? -13.888 33.243 -37.133 1.00 220.14 64 ARG I CA 1
ATOM 2704 C C . ARG G 4 25 ? -13.175 33.562 -38.468 1.00 239.35 64 ARG I C 1
ATOM 2705 O O . ARG G 4 25 ? -13.693 34.357 -39.259 1.00 247.81 64 ARG I O 1
ATOM 2713 N N . LYS G 4 26 ? -12.015 32.938 -38.709 1.00 248.22 65 LYS I N 1
ATOM 2714 C CA . LYS G 4 26 ? -11.166 33.187 -39.897 1.00 236.37 65 LYS I CA 1
ATOM 2715 C C . LYS G 4 26 ? -10.634 34.636 -40.009 1.00 244.87 65 LYS I C 1
ATOM 2716 O O . LYS G 4 26 ? -10.656 35.234 -41.089 1.00 263.50 65 LYS I O 1
ATOM 2722 N N . ILE G 4 27 ? -10.156 35.177 -38.886 1.00 236.67 66 ILE I N 1
ATOM 2723 C CA . ILE G 4 27 ? -9.456 36.478 -38.816 1.00 232.78 66 ILE I CA 1
ATOM 2724 C C . ILE G 4 27 ? -10.046 37.669 -39.635 1.00 238.05 66 ILE I C 1
ATOM 2725 O O . ILE G 4 27 ? -9.305 38.551 -40.082 1.00 246.19 66 ILE I O 1
ATOM 2730 N N . ILE G 4 28 ? -11.381 37.719 -39.772 1.00 235.75 67 ILE I N 1
ATOM 2731 C CA . ILE G 4 28 ? -12.065 38.784 -40.561 1.00 227.47 67 ILE I CA 1
ATOM 2732 C C . ILE G 4 28 ? -12.263 40.096 -39.767 1.00 235.52 67 ILE I C 1
ATOM 2733 O O . ILE G 4 28 ? -13.390 40.469 -39.417 1.00 245.38 67 ILE I O 1
ATOM 2738 N N . LEU G 4 29 ? -11.160 40.809 -39.523 1.00 233.88 68 LEU I N 1
ATOM 2739 C CA . LEU G 4 29 ? -11.185 42.066 -38.748 1.00 231.74 68 LEU I CA 1
ATOM 2740 C C . LEU G 4 29 ? -11.110 43.340 -39.621 1.00 240.04 68 LEU I C 1
ATOM 2741 O O . LEU G 4 29 ? -11.074 44.449 -39.073 1.00 246.27 68 LEU I O 1
ATOM 2746 N N . SER G 4 30 ? -11.120 43.196 -40.953 1.00 241.88 69 SER I N 1
ATOM 2747 C CA . SER G 4 30 ? -10.868 44.320 -41.882 1.00 226.13 69 SER I CA 1
ATOM 2748 C C . SER G 4 30 ? -12.141 45.059 -42.354 1.00 232.35 69 SER I C 1
ATOM 2749 O O . SER G 4 30 ? -12.438 45.115 -43.555 1.00 226.63 69 SER I O 1
ATOM 2752 N N . ASP G 4 31 ? -12.880 45.608 -41.386 1.00 241.57 70 ASP I N 1
ATOM 2753 C CA . ASP G 4 31 ? -13.987 46.550 -41.628 1.00 237.08 70 ASP I CA 1
ATOM 2754 C C . ASP G 4 31 ? -13.685 47.873 -40.912 1.00 234.95 70 ASP I C 1
ATOM 2755 O O . ASP G 4 31 ? -13.660 48.927 -41.553 1.00 232.51 70 ASP I O 1
ATOM 2760 N N . GLU G 4 32 ? -13.448 47.807 -39.595 1.00 229.90 71 GLU I N 1
ATOM 2761 C CA . GLU G 4 32 ? -13.138 48.987 -38.773 1.00 222.50 71 GLU I CA 1
ATOM 2762 C C . GLU G 4 32 ? -11.742 48.933 -38.145 1.00 215.55 71 GLU I C 1
ATOM 2763 O O . GLU G 4 32 ? -11.111 47.873 -38.077 1.00 198.71 71 GLU I O 1
ATOM 2769 N N . GLY G 4 33 ? -11.286 50.094 -37.677 1.00 221.64 72 GLY I N 1
ATOM 2770 C CA . GLY G 4 33 ? -9.934 50.269 -37.138 1.00 228.73 72 GLY I CA 1
ATOM 2771 C C . GLY G 4 33 ? -9.661 49.746 -35.732 1.00 230.98 72 GLY I C 1
ATOM 2772 O O . GLY G 4 33 ? -8.495 49.699 -35.320 1.00 220.14 72 GLY I O 1
ATOM 2773 N N . LYS G 4 34 ? -10.717 49.377 -34.994 1.00 238.71 73 LYS I N 1
ATOM 2774 C CA . LYS G 4 34 ? -10.596 48.820 -33.633 1.00 230.34 73 LYS I CA 1
ATOM 2775 C C . LYS G 4 34 ? -11.430 47.522 -33.542 1.00 229.24 73 LYS I C 1
ATOM 2776 O O . LYS G 4 34 ? -12.496 47.503 -32.913 1.00 224.12 73 LYS I O 1
ATOM 2782 N N . MET G 4 35 ? -10.930 46.450 -34.174 1.00 227.54 74 MET I N 1
ATOM 2783 C CA . MET G 4 35 ? -11.699 45.199 -34.396 1.00 218.79 74 MET I CA 1
ATOM 2784 C C . MET G 4 35 ? -10.995 43.958 -33.804 1.00 213.59 74 MET I C 1
ATOM 2785 O O . MET G 4 35 ? -9.823 43.678 -34.110 1.00 180.18 74 MET I O 1
ATOM 2790 N N . TYR G 4 36 ? -11.754 43.197 -33.005 1.00 217.73 75 TYR I N 1
ATOM 2791 C CA . TYR G 4 36 ? -11.205 42.264 -32.003 1.00 208.06 75 TYR I CA 1
ATOM 2792 C C . TYR G 4 36 ? -11.255 40.791 -32.454 1.00 183.56 75 TYR I C 1
ATOM 2793 O O . TYR G 4 36 ? -12.298 40.310 -32.911 1.00 175.17 75 TYR I O 1
ATOM 2802 N N . GLY G 4 37 ? -10.136 40.082 -32.289 1.00 159.16 76 GLY I N 1
ATOM 2803 C CA . GLY G 4 37 ? -10.067 38.644 -32.543 1.00 143.81 76 GLY I CA 1
ATOM 2804 C C . GLY G 4 37 ? -10.715 37.772 -31.474 1.00 133.24 76 GLY I C 1
ATOM 2805 O O . GLY G 4 37 ? -10.988 38.227 -30.354 1.00 143.11 76 GLY I O 1
ATOM 2806 N N . ARG G 4 38 ? -10.904 36.496 -31.814 1.00 119.03 77 ARG I N 1
ATOM 2807 C CA . ARG G 4 38 ? -11.634 35.523 -30.971 1.00 114.87 77 ARG I CA 1
ATOM 2808 C C . ARG G 4 38 ? -11.187 35.516 -29.495 1.00 118.97 77 ARG I C 1
ATOM 2809 O O . ARG G 4 38 ? -12.022 35.629 -28.561 1.00 117.76 77 ARG I O 1
ATOM 2817 N N . ASN G 4 39 ? -9.873 35.397 -29.294 1.00 114.79 78 ASN I N 1
ATOM 2818 C CA . ASN G 4 39 ? -9.307 35.370 -27.949 1.00 110.90 78 ASN I CA 1
ATOM 2819 C C . ASN G 4 39 ? -9.654 36.673 -27.211 1.00 113.10 78 ASN I C 1
ATOM 2820 O O . ASN G 4 39 ? -9.940 36.639 -26.022 1.00 119.43 78 ASN I O 1
ATOM 2825 N N . GLU G 4 40 ? -9.657 37.807 -27.922 1.00 115.64 79 GLU I N 1
ATOM 2826 C CA . GLU G 4 40 ? -9.954 39.115 -27.304 1.00 110.68 79 GLU I CA 1
ATOM 2827 C C . GLU G 4 40 ? -11.446 39.201 -26.965 1.00 109.90 79 GLU I C 1
ATOM 2828 O O . GLU G 4 40 ? -11.830 39.496 -25.812 1.00 120.56 79 GLU I O 1
ATOM 2834 N N . LEU G 4 41 ? -12.278 38.875 -27.952 1.00 111.47 80 LEU I N 1
ATOM 2835 C CA . LEU G 4 41 ? -13.718 38.759 -27.723 1.00 118.44 80 LEU I CA 1
ATOM 2836 C C . LEU G 4 41 ? -14.014 37.930 -26.489 1.00 122.21 80 LEU I C 1
ATOM 2837 O O . LEU G 4 41 ? -14.792 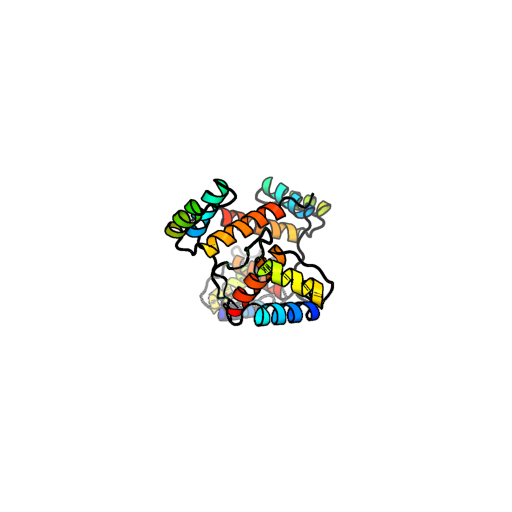38.378 -25.636 1.00 118.40 80 LEU I O 1
ATOM 2842 N N . ILE G 4 42 ? -13.413 36.735 -26.390 1.00 128.13 81 ILE I N 1
ATOM 2843 C CA . ILE G 4 42 ? -13.663 35.909 -25.191 1.00 141.36 81 ILE I CA 1
ATOM 2844 C C . ILE G 4 42 ? -13.069 36.514 -23.908 1.00 140.92 81 ILE I C 1
ATOM 2845 O O . ILE G 4 42 ? -13.586 36.251 -22.828 1.00 146.87 81 ILE I O 1
ATOM 2850 N N . ALA G 4 43 ? -12.025 37.342 -24.026 1.00 131.61 82 ALA I N 1
ATOM 2851 C CA . ALA G 4 43 ? -11.476 38.052 -22.862 1.00 125.90 82 ALA I CA 1
ATOM 2852 C C . ALA G 4 43 ? -12.461 39.109 -22.342 1.00 136.05 82 ALA I C 1
ATOM 2853 O O . ALA G 4 43 ? -12.774 39.174 -21.122 1.00 136.75 82 ALA I O 1
ATOM 2855 N N . ARG G 4 44 ? -12.950 39.926 -23.278 1.00 134.46 83 ARG I N 1
ATOM 2856 C CA . ARG G 4 44 ? -13.899 40.991 -22.944 1.00 134.83 83 ARG I CA 1
ATOM 2857 C C . ARG G 4 44 ? -15.174 40.465 -22.287 1.00 128.36 83 ARG I C 1
ATOM 2858 O O . ARG G 4 44 ? -15.637 41.053 -21.298 1.00 144.88 83 ARG I O 1
ATOM 2866 N N . TYR G 4 45 ? -15.713 39.358 -22.814 1.00 112.71 84 TYR I N 1
ATOM 2867 C CA . TYR G 4 45 ? -16.893 38.704 -22.233 1.00 121.38 84 TYR I CA 1
ATOM 2868 C C . TYR G 4 45 ? -16.714 38.378 -20.743 1.00 145.10 84 TYR I C 1
ATOM 2869 O O . TYR G 4 45 ? -17.617 38.648 -19.934 1.00 161.38 84 TYR I O 1
ATOM 2878 N N . ILE G 4 46 ? -15.559 37.812 -20.382 1.00 154.77 85 ILE I N 1
ATOM 2879 C CA . ILE G 4 46 ? -15.313 37.430 -18.982 1.00 153.96 85 ILE I CA 1
ATOM 2880 C C . ILE G 4 46 ? -14.981 38.694 -18.180 1.00 152.53 85 ILE I C 1
ATOM 2881 O O . ILE G 4 46 ? -15.379 38.798 -17.001 1.00 160.40 85 ILE I O 1
ATOM 2886 N N . LYS G 4 47 ? -14.281 39.655 -18.805 1.00 143.75 86 LYS I N 1
ATOM 2887 C CA . LYS G 4 47 ? -14.082 40.960 -18.156 1.00 148.31 86 LYS I CA 1
ATOM 2888 C C . LYS G 4 47 ? -15.405 41.616 -17.756 1.00 145.18 86 LYS I C 1
ATOM 2889 O O . LYS G 4 47 ? -15.527 42.117 -16.635 1.00 144.77 86 LYS I O 1
ATOM 2895 N N . LEU G 4 48 ? -16.390 41.586 -18.651 1.00 146.43 87 LEU I N 1
ATOM 2896 C CA . LEU G 4 48 ? -17.704 42.191 -18.363 1.00 141.24 87 LEU I CA 1
ATOM 2897 C C . LEU G 4 48 ? -18.723 41.266 -17.671 1.00 125.91 87 LEU I C 1
ATOM 2898 O O . LEU G 4 48 ? -19.738 41.757 -17.196 1.00 130.05 87 LEU I O 1
ATOM 2903 N N . ARG G 4 49 ? -18.479 39.955 -17.609 1.00 114.03 88 ARG I N 1
ATOM 2904 C CA . ARG G 4 49 ? -19.263 39.090 -16.703 1.00 124.32 88 ARG I CA 1
ATOM 2905 C C . ARG G 4 49 ? -18.723 39.149 -15.258 1.00 142.04 88 ARG I C 1
ATOM 2906 O O . ARG G 4 49 ? -19.511 39.357 -14.328 1.00 149.94 88 ARG I O 1
ATOM 2914 N N . THR G 4 50 ? -17.404 38.969 -15.068 1.00 148.00 89 THR I N 1
ATOM 2915 C CA . THR G 4 50 ? -16.813 38.890 -13.702 1.00 134.67 89 THR I CA 1
ATOM 2916 C C . THR G 4 50 ? -16.211 40.192 -13.170 1.00 131.57 89 THR I C 1
ATOM 2917 O O . THR G 4 50 ? -16.234 40.423 -11.960 1.00 119.65 89 THR I O 1
ATOM 2921 N N . GLY G 4 51 ? -15.655 41.018 -14.060 1.00 130.89 90 GLY I N 1
ATOM 2922 C CA . GLY G 4 51 ? -14.892 42.203 -13.649 1.00 127.01 90 GLY I CA 1
ATOM 2923 C C . GLY G 4 51 ? -13.387 42.035 -13.770 1.00 126.57 90 GLY I C 1
ATOM 2924 O O . GLY G 4 51 ? -12.671 43.039 -13.843 1.00 113.01 90 GLY I O 1
ATOM 2925 N N . LYS G 4 52 ? -12.903 40.785 -13.805 1.00 134.01 91 LYS I N 1
ATOM 2926 C CA . LYS G 4 52 ? -11.450 40.501 -13.819 1.00 147.69 91 LYS I CA 1
ATOM 2927 C C . LYS G 4 52 ? -10.829 40.560 -15.230 1.00 144.23 91 LYS I C 1
ATOM 2928 O O . LYS G 4 52 ? -11.488 40.231 -16.219 1.00 139.25 91 LYS I O 1
ATOM 2934 N N . THR G 4 53 ? -9.553 40.957 -15.293 1.00 138.31 92 THR I N 1
ATOM 2935 C CA . THR G 4 53 ? -8.859 41.219 -16.571 1.00 139.11 92 THR I CA 1
ATOM 2936 C C . THR G 4 53 ? -8.720 39.990 -17.507 1.00 144.71 92 THR I C 1
ATOM 2937 O O . THR G 4 53 ? -9.452 39.921 -18.497 1.00 171.90 92 THR I O 1
ATOM 2941 N N . ARG G 4 54 ? -7.862 39.015 -17.184 1.00 128.16 93 ARG I N 1
ATOM 2942 C CA . ARG G 4 54 ? -7.490 37.931 -18.113 1.00 119.86 93 ARG I CA 1
ATOM 2943 C C . ARG G 4 54 ? -7.025 38.443 -19.487 1.00 125.07 93 ARG I C 1
ATOM 2944 O O . ARG G 4 54 ? -7.846 38.721 -20.356 1.00 123.99 93 ARG I O 1
ATOM 2952 N N . THR G 4 55 ? -5.709 38.552 -19.681 1.00 132.11 94 THR I N 1
ATOM 2953 C CA . THR G 4 55 ? -5.144 39.001 -20.963 1.00 125.19 94 THR I CA 1
ATOM 2954 C C . THR G 4 55 ? -5.393 37.935 -22.010 1.00 119.96 94 THR I C 1
ATOM 2955 O O . THR G 4 55 ? -5.478 36.749 -21.688 1.00 116.81 94 THR I O 1
ATOM 2959 N N . ARG G 4 56 ? -5.474 38.346 -23.266 1.00 122.04 95 ARG I N 1
ATOM 2960 C CA . ARG G 4 56 ? -5.714 37.389 -24.343 1.00 128.60 95 ARG I CA 1
ATOM 2961 C C . ARG G 4 56 ? -4.713 36.202 -24.321 1.00 133.26 95 ARG I C 1
ATOM 2962 O O . ARG G 4 56 ? -5.095 35.024 -24.502 1.00 135.20 95 ARG I O 1
ATOM 2970 N N . LYS G 4 57 ? -3.450 36.499 -24.013 1.00 119.54 96 LYS I N 1
ATOM 2971 C CA . LYS G 4 57 ? -2.428 35.459 -23.948 1.00 104.03 96 LYS I CA 1
ATOM 2972 C C . LYS G 4 57 ? -2.666 34.464 -22.800 1.00 105.76 96 LYS I C 1
ATOM 2973 O O . LYS G 4 57 ? -2.165 33.340 -22.851 1.00 119.36 96 LYS I O 1
ATOM 2979 N N . GLN G 4 58 ? -3.417 34.852 -21.769 1.00 115.86 97 GLN I N 1
ATOM 2980 C CA . GLN G 4 58 ? -3.858 33.871 -20.770 1.00 121.92 97 GLN I CA 1
ATOM 2981 C C . GLN G 4 58 ? -4.810 32.908 -21.454 1.00 121.80 97 GLN I C 1
ATOM 2982 O O . GLN G 4 58 ? -4.709 31.687 -21.257 1.00 133.24 97 GLN I O 1
ATOM 2988 N N . VAL G 4 59 ? -5.724 33.454 -22.268 1.00 117.29 98 VAL I N 1
ATOM 2989 C CA . VAL G 4 59 ? -6.724 32.609 -22.922 1.00 109.91 98 VAL I CA 1
ATOM 2990 C C . VAL G 4 59 ? -6.129 31.749 -24.040 1.00 98.89 98 VAL I C 1
ATOM 2991 O O . VAL G 4 59 ? -6.550 30.617 -24.170 1.00 92.36 98 VAL I O 1
ATOM 2995 N N . SER G 4 60 ? -5.137 32.236 -24.797 1.00 83.83 99 SER I N 1
ATOM 2996 C CA . SER G 4 60 ? -4.391 31.333 -25.711 1.00 88.59 99 SER I CA 1
ATOM 2997 C C . SER G 4 60 ? -3.958 30.024 -25.000 1.00 99.03 99 SER I C 1
ATOM 2998 O O . SER G 4 60 ? -4.330 28.867 -25.415 1.00 97.56 99 SER I O 1
ATOM 3001 N N . SER G 4 61 ? -3.207 30.244 -23.909 1.00 96.21 100 SER I N 1
ATOM 3002 C CA . SER G 4 61 ? -2.699 29.186 -23.042 1.00 104.93 100 SER I CA 1
ATOM 3003 C C . SER G 4 61 ? -3.835 28.343 -22.499 1.00 109.66 100 SER I C 1
ATOM 3004 O O . SER G 4 61 ? -3.754 27.111 -22.510 1.00 113.29 100 SER I O 1
ATOM 3007 N N . HIS G 4 62 ? -4.895 29.000 -22.034 1.00 114.67 101 HIS I N 1
ATOM 3008 C CA . HIS G 4 62 ? -6.045 28.261 -21.497 1.00 115.12 101 HIS I CA 1
ATOM 3009 C C . HIS G 4 62 ? -6.767 27.404 -22.548 1.00 105.27 101 HIS I C 1
ATOM 3010 O O . HIS G 4 62 ? -7.288 26.337 -22.209 1.00 88.58 101 HIS I O 1
ATOM 3017 N N . ILE G 4 63 ? -6.788 27.853 -23.807 1.00 104.77 102 ILE I N 1
ATOM 3018 C CA . ILE G 4 63 ? -7.379 27.045 -24.876 1.00 110.81 102 ILE I CA 1
ATOM 3019 C C . ILE 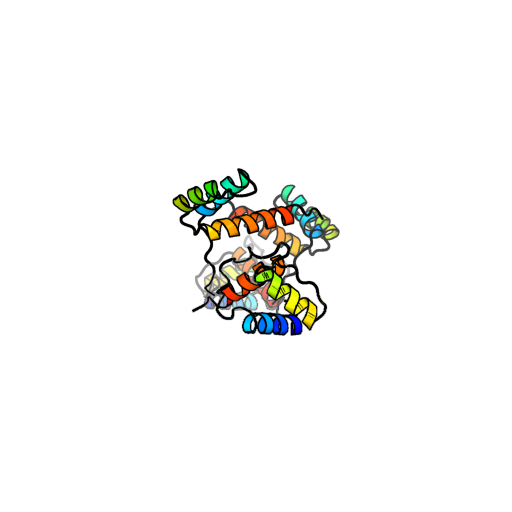G 4 63 ? -6.431 25.873 -25.000 1.00 102.58 102 ILE I C 1
ATOM 3020 O O . ILE G 4 63 ? -6.838 24.718 -24.777 1.00 98.58 102 ILE I O 1
ATOM 3025 N N . GLN G 4 64 ? -5.158 26.184 -25.266 1.00 102.47 103 GLN I N 1
ATOM 3026 C CA . GLN G 4 64 ? -4.130 25.116 -25.373 1.00 105.23 103 GLN I CA 1
ATOM 3027 C C . GLN G 4 64 ? -4.275 24.020 -24.296 1.00 100.07 103 GLN I C 1
ATOM 3028 O O . GLN G 4 64 ? -4.257 22.805 -24.610 1.00 91.94 103 GLN I O 1
ATOM 3034 N N . VAL G 4 65 ? -4.463 24.454 -23.044 1.00 101.28 104 VAL I N 1
ATOM 3035 C CA . VAL G 4 65 ? -4.619 23.518 -21.927 1.00 111.49 104 VAL I CA 1
ATOM 3036 C C . VAL G 4 65 ? -5.816 22.622 -22.204 1.00 117.97 104 VAL I C 1
ATOM 3037 O O . VAL G 4 65 ? -5.658 21.407 -22.257 1.00 114.54 104 VAL I O 1
ATOM 3041 N N . LEU G 4 66 ? -6.995 23.217 -22.414 1.00 131.06 105 LEU I N 1
ATOM 3042 C CA . LEU G 4 66 ? -8.240 22.428 -22.486 1.00 123.35 105 LEU I CA 1
ATOM 3043 C C . LEU G 4 66 ? -8.213 21.514 -23.700 1.00 122.06 105 LEU I C 1
ATOM 3044 O O . LEU G 4 66 ? -8.627 20.345 -23.619 1.00 123.63 105 LEU I O 1
ATOM 3049 N N . ALA G 4 67 ? -7.698 22.052 -24.809 1.00 114.53 106 ALA I N 1
ATOM 3050 C CA . ALA G 4 67 ? -7.409 21.270 -25.997 1.00 110.03 106 ALA I CA 1
ATOM 3051 C C . ALA G 4 67 ? -6.526 20.067 -25.674 1.00 122.31 106 ALA I C 1
ATOM 3052 O O . ALA G 4 67 ? -6.853 18.948 -26.083 1.00 124.30 106 ALA I O 1
ATOM 3054 N N . ARG G 4 68 ? -5.433 20.278 -24.933 1.00 139.11 107 ARG I N 1
ATOM 3055 C CA . ARG G 4 68 ? -4.586 19.130 -24.517 1.00 154.92 107 ARG I CA 1
ATOM 3056 C C . ARG G 4 68 ? -5.313 18.139 -23.566 1.00 153.86 107 ARG I C 1
ATOM 3057 O O . ARG G 4 68 ? -5.394 16.950 -23.884 1.00 163.40 107 ARG I O 1
ATOM 3065 N N . ARG G 4 69 ? -5.857 18.623 -22.443 1.00 148.91 108 ARG I N 1
ATOM 3066 C CA . ARG G 4 69 ? -6.647 17.793 -21.493 1.00 146.44 108 ARG I CA 1
ATOM 3067 C C . ARG G 4 69 ? -7.725 16.964 -22.179 1.00 160.24 108 ARG I C 1
ATOM 3068 O O . ARG G 4 69 ? -7.907 15.788 -21.850 1.00 164.56 108 ARG I O 1
ATOM 3076 N N . LYS G 4 70 ? -8.448 17.594 -23.112 1.00 166.72 109 LYS I N 1
ATOM 3077 C CA . LYS G 4 70 ? -9.427 16.883 -23.938 1.00 152.83 109 LYS I CA 1
ATOM 3078 C C . LYS G 4 70 ? -8.765 15.787 -24.781 1.00 146.37 109 LYS I C 1
ATOM 3079 O O . LYS G 4 70 ? -9.293 14.673 -24.865 1.00 145.23 109 LYS I O 1
ATOM 3085 N N . ALA G 4 71 ? -7.606 16.088 -25.370 1.00 132.47 110 ALA I N 1
ATOM 3086 C CA . ALA G 4 71 ? -6.936 15.170 -26.302 1.00 134.40 110 ALA I CA 1
ATOM 3087 C C . ALA G 4 71 ? -6.304 13.916 -25.665 1.00 142.86 110 ALA I C 1
ATOM 3088 O O . ALA G 4 71 ? -5.209 13.509 -26.077 1.00 136.66 110 ALA I O 1
ATOM 3090 N N . ARG G 4 72 ? -6.989 13.310 -24.682 1.00 156.59 111 ARG I N 1
ATOM 3091 C CA . ARG G 4 72 ? -6.705 11.937 -24.216 1.00 168.91 111 ARG I CA 1
ATOM 3092 C C . ARG G 4 72 ? -7.842 10.985 -24.641 1.00 178.19 111 ARG I C 1
ATOM 3093 O O . ARG G 4 72 ? -9.012 11.220 -24.312 1.00 187.29 111 ARG I O 1
ATOM 3101 N N . GLU G 4 73 ? -7.488 9.937 -25.396 1.00 174.97 112 GLU I N 1
ATOM 3102 C CA . GLU G 4 73 ? -8.430 8.906 -25.870 1.00 166.98 112 GLU I CA 1
ATOM 3103 C C . GLU G 4 73 ? -9.637 9.445 -26.652 1.00 166.04 112 GLU I C 1
ATOM 3104 O O . GLU G 4 73 ? -9.689 10.615 -27.040 1.00 159.74 112 GLU I O 1
ATOM 3110 N N . GLU H 4 1 ? 22.571 -27.780 11.360 1.00 193.35 40 GLU N N 1
ATOM 3111 C CA . GLU H 4 1 ? 23.738 -27.943 12.219 1.00 184.00 40 GLU N CA 1
ATOM 3112 C C . GLU H 4 1 ? 24.910 -27.103 11.721 1.00 173.07 40 GLU N C 1
ATOM 3113 O O . GLU H 4 1 ? 24.985 -26.763 10.541 1.00 167.51 40 GLU N O 1
ATOM 3119 N N . GLY H 4 2 ? 25.822 -26.772 12.630 1.00 162.31 41 GLY N N 1
ATOM 3120 C CA . GLY H 4 2 ? 26.985 -25.975 12.287 1.00 157.91 41 GLY N CA 1
ATOM 3121 C C . GLY H 4 2 ? 28.286 -26.655 12.666 1.00 161.31 41 GLY N C 1
ATOM 3122 O O . GLY H 4 2 ? 28.403 -27.878 12.592 1.00 166.69 41 GLY N O 1
ATOM 3123 N N . VAL H 4 3 ? 29.268 -25.856 13.073 1.00 159.63 42 VAL N N 1
ATOM 3124 C CA . VAL H 4 3 ? 30.569 -26.382 13.466 1.00 149.11 42 VAL N CA 1
ATOM 3125 C C . VAL H 4 3 ? 30.455 -27.274 14.698 1.00 136.55 42 VAL N C 1
ATOM 3126 O O . VAL H 4 3 ? 30.886 -28.427 14.684 1.00 91.30 42 VAL N O 1
ATOM 3130 N N . TRP H 4 4 ? 29.871 -26.732 15.762 1.00 137.21 43 TRP N N 1
ATOM 3131 C CA . TRP H 4 4 ? 29.698 -27.478 17.003 1.00 134.55 43 TRP N CA 1
ATOM 3132 C C . TRP H 4 4 ? 28.454 -28.358 16.947 1.00 148.97 43 TRP N C 1
ATOM 3133 O O . TRP H 4 4 ? 27.460 -28.089 17.622 1.00 165.57 43 TRP N O 1
ATOM 3144 N N . SER H 4 5 ? 28.516 -29.410 16.137 1.00 145.23 44 SER N N 1
ATOM 3145 C CA . SER H 4 5 ? 27.380 -30.344 15.988 1.00 129.64 44 SER N CA 1
ATOM 3146 C C . SER H 4 5 ? 26.754 -30.638 17.344 1.00 125.96 44 SER N C 1
ATOM 3147 O O . SER H 4 5 ? 27.468 -30.694 18.344 1.00 118.77 44 SER N O 1
ATOM 3150 N N . PRO H 4 6 ? 25.434 -30.886 17.384 1.00 130.61 45 PRO N N 1
ATOM 3151 C CA . PRO H 4 6 ? 24.781 -31.109 18.691 1.00 131.77 45 PRO N CA 1
ATOM 3152 C C . PRO H 4 6 ? 25.372 -32.299 19.476 1.00 128.88 45 PRO N C 1
ATOM 3153 O O . PRO H 4 6 ? 25.460 -32.266 20.710 1.00 116.47 45 PRO N O 1
ATOM 3157 N N . ASP H 4 7 ? 25.777 -33.334 18.745 1.00 136.36 46 ASP N N 1
ATOM 3158 C CA . ASP H 4 7 ? 26.523 -34.456 19.319 1.00 143.57 46 ASP N CA 1
ATOM 3159 C C . ASP H 4 7 ? 27.822 -34.003 20.009 1.00 138.10 46 ASP N C 1
ATOM 3160 O O . ASP H 4 7 ? 28.151 -34.511 21.080 1.00 140.90 46 ASP N O 1
ATOM 3165 N N . ILE H 4 8 ? 28.545 -33.048 19.419 1.00 134.16 47 ILE N N 1
ATOM 3166 C CA . ILE H 4 8 ? 29.755 -32.517 20.064 1.00 123.21 47 ILE N CA 1
ATOM 3167 C C . ILE H 4 8 ? 29.329 -31.641 21.236 1.00 120.86 47 ILE N C 1
ATOM 3168 O O . ILE H 4 8 ? 29.872 -31.785 22.332 1.00 134.32 47 ILE N O 1
ATOM 3173 N N . GLU H 4 9 ? 28.364 -30.748 20.996 1.00 106.78 48 GLU N N 1
ATOM 3174 C CA . GLU H 4 9 ? 27.850 -29.840 22.016 1.00 106.43 48 GLU N CA 1
ATOM 3175 C C . GLU H 4 9 ? 27.651 -30.601 23.321 1.00 110.58 48 GLU N C 1
ATOM 3176 O O . GLU H 4 9 ? 28.262 -30.249 24.334 1.00 124.57 48 GLU N O 1
ATOM 3182 N N . GLN H 4 10 ? 26.879 -31.691 23.289 1.00 109.44 49 GLN N N 1
ATOM 3183 C CA . GLN H 4 10 ? 26.634 -32.467 24.526 1.00 106.73 49 GLN N CA 1
ATOM 3184 C C . GLN H 4 10 ? 27.924 -32.992 25.183 1.00 98.45 49 GLN N C 1
ATOM 3185 O O . GLN H 4 10 ? 28.047 -32.942 26.410 1.00 88.81 49 GLN N O 1
ATOM 3191 N N . SER H 4 11 ? 28.900 -33.428 24.382 1.00 98.58 50 SER N N 1
ATOM 3192 C CA . SER H 4 11 ? 30.223 -33.797 24.931 1.00 101.04 50 SER N CA 1
ATOM 3193 C C . SER H 4 11 ? 30.873 -32.604 25.644 1.00 103.24 50 SER N C 1
ATOM 3194 O O . SER H 4 11 ? 31.475 -32.757 26.713 1.00 105.99 50 SER N O 1
ATOM 3197 N N . PHE H 4 12 ? 30.706 -31.417 25.072 1.00 103.92 51 PHE N N 1
ATOM 3198 C CA . PHE H 4 12 ? 31.153 -30.186 25.722 1.00 106.42 51 PHE N CA 1
ATOM 3199 C C . PHE H 4 12 ? 30.344 -29.946 27.048 1.00 108.01 51 PHE N C 1
ATOM 3200 O O . PHE H 4 12 ? 30.933 -29.609 28.092 1.00 104.78 51 PHE N O 1
ATOM 3208 N N . GLN H 4 13 ? 29.029 -30.193 27.028 1.00 109.54 52 GLN N N 1
ATOM 3209 C CA . GLN H 4 13 ? 28.174 -30.026 28.230 1.00 118.46 52 GLN N CA 1
ATOM 3210 C C . GLN H 4 13 ? 28.425 -31.080 29.332 1.00 120.37 52 GLN N C 1
ATOM 3211 O O . GLN H 4 13 ? 28.107 -30.854 30.502 1.00 117.80 52 GLN N O 1
ATOM 3217 N N . GLU H 4 14 ? 28.963 -32.235 28.959 1.00 116.39 53 GLU N N 1
ATOM 3218 C CA . GLU H 4 14 ? 29.493 -33.178 29.938 1.00 117.06 53 GLU N CA 1
ATOM 3219 C C . GLU H 4 14 ? 30.829 -32.652 30.411 1.00 112.54 53 GLU N C 1
ATOM 3220 O O . GLU H 4 14 ? 30.969 -32.348 31.578 1.00 109.84 53 GLU N O 1
ATOM 3226 N N . ALA H 4 15 ? 31.788 -32.509 29.487 1.00 113.79 54 ALA N N 1
ATOM 3227 C CA . ALA H 4 15 ? 33.144 -31.994 29.791 1.00 107.74 54 ALA N CA 1
ATOM 3228 C C . ALA H 4 15 ? 33.103 -30.868 30.805 1.00 108.65 54 ALA N C 1
ATOM 3229 O O . ALA H 4 15 ? 33.839 -30.905 31.796 1.00 116.59 54 ALA N O 1
ATOM 3231 N N . LEU H 4 16 ? 32.216 -29.893 30.569 1.00 117.00 55 LEU N N 1
ATOM 3232 C CA . LEU H 4 16 ? 32.004 -28.791 31.522 1.00 123.58 55 LEU N CA 1
ATOM 3233 C C . LEU H 4 16 ? 31.656 -29.334 32.915 1.00 132.03 55 LEU N C 1
ATOM 3234 O O . LEU H 4 16 ? 32.461 -29.219 33.861 1.00 148.68 55 LEU N O 1
ATOM 3239 N N . ALA H 4 17 ? 30.492 -29.978 33.005 1.00 138.37 56 ALA N N 1
ATOM 3240 C CA . ALA H 4 17 ? 29.931 -30.451 34.277 1.00 144.82 56 ALA N CA 1
ATOM 3241 C C . ALA H 4 17 ? 30.839 -31.415 35.039 1.00 149.91 56 ALA N C 1
ATOM 3242 O O . ALA H 4 17 ? 30.872 -31.363 36.270 1.00 149.39 56 ALA N O 1
ATOM 3244 N N . ILE H 4 18 ? 31.560 -32.281 34.312 1.00 160.63 57 ILE N N 1
ATOM 3245 C CA . ILE H 4 18 ? 32.520 -33.234 34.920 1.00 164.40 57 ILE N CA 1
ATOM 3246 C C . ILE H 4 18 ? 33.997 -32.770 34.864 1.00 151.60 57 ILE N C 1
ATOM 3247 O O . ILE H 4 18 ? 34.903 -33.563 35.148 1.00 141.99 57 ILE N O 1
ATOM 3252 N N . TYR H 4 19 ? 34.259 -31.508 34.503 1.00 149.97 58 TYR N N 1
ATOM 3253 C CA . TYR H 4 19 ? 35.513 -30.884 34.968 1.00 157.49 58 TYR N CA 1
ATOM 3254 C C . TYR H 4 19 ? 35.281 -29.823 36.046 1.00 166.17 58 TYR N C 1
ATOM 3255 O O . TYR H 4 19 ? 35.877 -29.936 37.125 1.00 185.68 58 TYR N O 1
ATOM 3264 N N . PRO H 4 20 ? 34.480 -28.776 35.763 1.00 165.60 59 PRO N N 1
ATOM 3265 C CA . PRO H 4 20 ? 33.965 -28.066 36.949 1.00 185.46 59 PRO N CA 1
ATOM 3266 C C . PRO H 4 20 ? 32.434 -27.859 37.001 1.00 227.67 59 PRO N C 1
ATOM 3267 O O . PRO H 4 20 ? 31.834 -27.534 35.974 1.00 257.73 59 PRO N O 1
ATOM 3271 N N . PRO H 4 21 ? 31.802 -28.049 38.192 1.00 250.46 60 PRO N N 1
ATOM 3272 C CA . PRO H 4 21 ? 30.405 -27.597 38.387 1.00 250.91 60 PRO N CA 1
ATOM 3273 C C . PRO H 4 21 ? 30.235 -26.069 38.246 1.00 253.55 60 PRO N C 1
ATOM 3274 O O . PRO H 4 21 ? 29.247 -25.613 37.661 1.00 258.03 60 PRO N O 1
ATOM 3278 N N . CYS H 4 22 ? 31.182 -25.306 38.801 1.00 243.72 61 CYS N N 1
ATOM 3279 C CA . CYS H 4 22 ? 31.349 -23.868 38.514 1.00 214.44 61 CYS N CA 1
ATOM 3280 C C . CYS H 4 22 ? 32.855 -23.501 38.581 1.00 199.59 61 CYS N C 1
ATOM 3281 O O . CYS H 4 22 ? 33.380 -23.180 39.656 1.00 175.62 61 CYS N O 1
ATOM 3284 N N . GLY H 4 23 ? 33.529 -23.595 37.426 1.00 188.77 62 GLY N N 1
ATOM 3285 C CA . GLY H 4 23 ? 34.944 -23.217 37.244 1.00 178.92 62 GLY N CA 1
ATOM 3286 C C . GLY H 4 23 ? 35.924 -23.728 38.286 1.00 173.46 62 GLY N C 1
ATOM 3287 O O . GLY H 4 23 ? 36.542 -24.774 38.106 1.00 159.26 62 GLY N O 1
ATOM 3288 N N . ARG H 4 24 ? 36.075 -22.952 39.360 1.00 177.19 63 ARG N N 1
ATOM 3289 C CA . ARG H 4 24 ? 36.829 -23.332 40.570 1.00 188.37 63 ARG N CA 1
ATOM 3290 C C . ARG H 4 24 ? 38.322 -23.664 40.357 1.00 197.13 63 ARG N C 1
ATOM 3291 O O . ARG H 4 24 ? 38.846 -23.540 39.245 1.00 201.24 63 ARG N O 1
ATOM 3299 N N . ARG H 4 25 ? 38.995 -24.015 41.460 1.00 206.28 64 ARG N N 1
ATOM 3300 C CA . ARG H 4 25 ? 40.377 -24.543 41.495 1.00 210.97 64 ARG N CA 1
ATOM 3301 C C . ARG H 4 25 ? 41.486 -23.503 41.279 1.00 218.36 64 ARG N C 1
ATOM 3302 O O . ARG H 4 25 ? 41.301 -22.509 40.573 1.00 227.33 64 ARG N O 1
ATOM 3310 N N . LYS H 4 26 ? 42.634 -23.758 41.911 1.00 214.00 65 LYS N N 1
ATOM 3311 C CA . LYS H 4 26 ? 43.837 -22.947 41.748 1.00 220.49 65 LYS N CA 1
ATOM 3312 C C . LYS H 4 26 ? 44.947 -23.831 41.182 1.00 231.83 65 LYS N C 1
ATOM 3313 O O . LYS H 4 26 ? 45.679 -24.484 41.925 1.00 245.22 65 LYS N O 1
ATOM 3319 N N . ILE H 4 27 ? 44.998 -23.884 39.850 1.00 241.99 66 ILE N N 1
ATOM 3320 C CA . ILE H 4 27 ? 46.103 -24.459 39.050 1.00 239.72 66 ILE N CA 1
ATOM 3321 C C . ILE H 4 27 ? 46.803 -25.748 39.546 1.00 252.19 66 ILE N C 1
ATOM 3322 O O . ILE H 4 27 ? 48.022 -25.892 39.395 1.00 253.60 66 ILE N O 1
ATOM 3327 N N . ILE H 4 28 ? 46.042 -26.700 40.091 1.00 258.64 67 ILE N N 1
ATOM 3328 C CA . ILE H 4 28 ? 46.612 -28.006 40.492 1.00 257.15 67 ILE N CA 1
ATOM 3329 C C . ILE H 4 28 ? 46.550 -29.006 39.311 1.00 277.51 67 ILE N C 1
ATOM 3330 O O . ILE H 4 28 ? 46.044 -30.127 39.437 1.00 299.20 67 ILE N O 1
ATOM 3335 N N . LEU H 4 29 ? 47.101 -28.578 38.170 1.00 277.39 68 LEU N N 1
ATOM 3336 C CA . LEU H 4 29 ? 47.136 -29.355 36.919 1.00 264.76 68 LEU N CA 1
ATOM 3337 C C . LEU H 4 29 ? 48.520 -29.993 36.674 1.00 263.35 68 LEU N C 1
ATOM 3338 O O . LEU H 4 29 ? 48.598 -31.074 36.081 1.00 258.13 68 LEU N O 1
ATOM 3343 N N . SER H 4 30 ? 49.592 -29.323 37.121 1.00 258.91 69 SER N N 1
ATOM 3344 C CA . SER H 4 30 ? 50.976 -29.822 37.012 1.00 253.01 69 SER N CA 1
ATOM 3345 C C . SER H 4 30 ? 51.533 -30.333 38.349 1.00 266.75 69 SER N C 1
ATOM 3346 O O . SER H 4 30 ? 51.632 -29.565 39.311 1.00 287.29 69 SER N O 1
ATOM 3349 N N . ASP H 4 31 ? 51.873 -31.626 38.398 1.00 261.74 70 ASP N N 1
ATOM 3350 C CA . ASP H 4 31 ? 52.756 -32.194 39.449 1.00 237.90 70 ASP N CA 1
ATOM 3351 C C . ASP H 4 31 ? 54.083 -32.724 38.864 1.00 239.65 70 ASP N C 1
ATOM 3352 O O . ASP H 4 31 ? 55.139 -32.566 39.484 1.00 229.89 70 ASP N O 1
ATOM 3357 N N . GLU H 4 32 ? 54.012 -33.357 37.688 1.00 245.42 71 GLU N N 1
ATOM 3358 C CA . GLU H 4 32 ? 55.185 -33.706 36.873 1.00 244.02 71 GLU N CA 1
ATOM 3359 C C . GLU H 4 32 ? 55.213 -32.765 35.642 1.00 239.78 71 GLU N C 1
ATOM 3360 O O . GLU H 4 32 ? 54.798 -31.607 35.753 1.00 235.78 71 GLU N O 1
ATOM 3366 N N . GLY H 4 33 ? 55.705 -33.234 34.490 1.00 233.89 72 GLY N N 1
ATOM 3367 C CA . GLY H 4 33 ? 55.671 -32.463 33.244 1.00 222.54 72 GLY N CA 1
ATOM 3368 C C . GLY H 4 33 ? 54.311 -32.295 32.572 1.00 219.23 72 GLY N C 1
ATOM 3369 O O . GLY H 4 33 ? 54.194 -31.501 31.636 1.00 218.26 72 GLY N O 1
ATOM 3370 N N . LYS H 4 34 ? 53.295 -33.038 33.023 1.00 217.56 73 LYS N N 1
ATOM 3371 C CA . LYS H 4 34 ? 51.927 -32.914 32.482 1.00 219.71 73 LYS N CA 1
ATOM 3372 C C . LYS H 4 34 ? 51.271 -31.572 32.853 1.00 226.46 73 LYS N C 1
ATOM 3373 O O . LYS H 4 34 ? 50.682 -31.435 33.928 1.00 223.46 73 LYS N O 1
ATOM 3379 N N . MET H 4 35 ? 51.381 -30.599 31.944 1.00 235.43 74 MET N N 1
ATOM 3380 C CA . MET H 4 35 ? 50.790 -29.262 32.101 1.00 244.64 74 MET N CA 1
ATOM 3381 C C . MET H 4 35 ? 49.466 -29.171 31.326 1.00 242.36 74 MET N C 1
ATOM 3382 O O . MET H 4 35 ? 49.466 -28.904 30.119 1.00 257.82 74 MET N O 1
ATOM 3387 N N . TYR H 4 36 ? 48.348 -29.394 32.028 1.00 222.44 75 TYR N N 1
ATOM 3388 C CA . TYR H 4 36 ? 46.996 -29.342 31.431 1.00 195.60 75 TYR N CA 1
ATOM 3389 C C . TYR H 4 36 ? 46.246 -28.062 31.747 1.00 168.09 75 TYR N C 1
ATOM 3390 O O . TYR H 4 36 ? 46.646 -27.282 32.610 1.00 187.80 75 TYR N O 1
ATOM 3399 N N . GLY H 4 37 ? 45.151 -27.865 31.022 1.00 134.87 76 GLY N N 1
ATOM 3400 C CA . GLY H 4 37 ? 44.249 -26.743 31.243 1.00 126.12 76 GLY N CA 1
ATOM 3401 C C . GLY H 4 37 ? 42.820 -27.150 30.974 1.00 118.68 76 GLY N C 1
ATOM 3402 O O . GLY H 4 37 ? 42.574 -28.132 30.273 1.00 137.67 76 GLY N O 1
ATOM 3403 N N . ARG H 4 38 ? 41.881 -26.404 31.543 1.00 107.71 77 ARG N N 1
ATOM 3404 C CA . ARG H 4 38 ? 40.443 -26.593 31.284 1.00 112.98 77 ARG N CA 1
ATOM 3405 C C . ARG H 4 38 ? 40.088 -26.888 29.809 1.00 113.11 77 ARG N C 1
ATOM 3406 O O . ARG H 4 38 ? 39.645 -27.986 29.508 1.00 119.04 77 ARG N O 1
ATOM 3414 N N . ASN H 4 39 ? 40.316 -25.921 28.913 1.00 104.97 78 ASN N N 1
ATOM 3415 C CA . ASN H 4 39 ? 39.974 -26.040 27.486 1.00 102.34 78 ASN N CA 1
ATOM 3416 C C . ASN H 4 39 ? 40.550 -27.307 26.884 1.00 113.19 78 ASN N C 1
ATOM 3417 O O . ASN H 4 39 ? 39.815 -28.111 26.323 1.00 98.01 78 ASN N O 1
ATOM 3422 N N . GLU H 4 40 ? 41.862 -27.493 27.053 1.00 125.07 79 GLU N N 1
ATOM 3423 C CA . GLU H 4 40 ? 42.580 -28.691 26.572 1.00 122.02 79 GLU N CA 1
ATOM 3424 C C . GLU H 4 40 ? 41.999 -29.996 27.109 1.00 120.15 79 GLU N C 1
ATOM 3425 O O . GLU H 4 40 ? 41.782 -30.941 26.335 1.00 135.80 79 GLU N O 1
ATOM 3431 N N . LEU H 4 41 ? 41.718 -30.043 28.412 1.00 104.99 80 LEU N N 1
ATOM 3432 C CA . LEU H 4 41 ? 40.987 -31.188 28.987 1.00 114.46 80 LEU N CA 1
ATOM 3433 C C . LEU H 4 41 ? 39.551 -31.363 28.410 1.00 118.20 80 LEU N C 1
ATOM 3434 O O . LEU H 4 41 ? 38.999 -32.484 28.451 1.00 117.81 80 LEU N O 1
ATOM 3439 N N . ILE H 4 42 ? 38.960 -30.272 27.894 1.00 114.92 81 ILE N N 1
ATOM 3440 C CA . ILE H 4 42 ? 37.633 -30.311 27.248 1.00 106.58 81 ILE N CA 1
ATOM 3441 C C . ILE H 4 42 ? 37.827 -30.957 25.873 1.00 98.47 81 ILE N C 1
ATOM 3442 O O . ILE H 4 42 ? 37.243 -31.998 25.567 1.00 102.97 81 ILE N O 1
ATOM 3447 N N . ALA H 4 43 ? 38.694 -30.348 25.077 1.00 93.61 82 ALA N N 1
ATOM 3448 C CA . ALA H 4 43 ? 39.111 -30.857 23.782 1.00 103.98 82 ALA N CA 1
ATOM 3449 C C . ALA H 4 43 ? 39.505 -32.347 23.814 1.00 114.54 82 ALA N C 1
ATOM 3450 O O . ALA H 4 43 ? 39.202 -33.109 22.881 1.00 108.09 82 ALA N O 1
ATOM 3452 N N . ARG H 4 44 ? 40.186 -32.737 24.894 1.00 129.04 83 ARG N N 1
ATOM 3453 C CA . ARG H 4 44 ? 40.571 -34.133 25.141 1.00 136.15 83 ARG N CA 1
ATOM 3454 C C . ARG H 4 44 ? 39.318 -35.012 25.263 1.00 126.10 83 ARG N C 1
ATOM 3455 O O . ARG H 4 44 ? 39.131 -35.962 24.492 1.00 126.09 83 ARG N O 1
ATOM 3463 N N . TYR H 4 45 ? 38.445 -34.653 26.204 1.00 120.62 84 TYR N N 1
ATOM 3464 C CA . TYR H 4 45 ? 37.181 -35.374 26.443 1.00 114.59 84 TYR N CA 1
ATOM 3465 C C . TYR H 4 45 ? 36.274 -35.429 25.190 1.00 117.69 84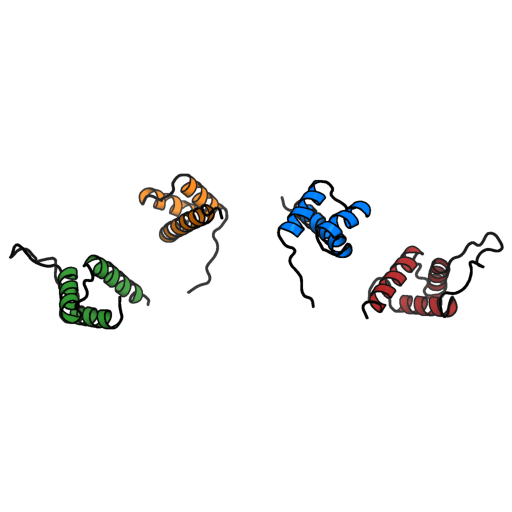 TYR N C 1
ATOM 3466 O O . TYR H 4 45 ? 35.569 -36.433 24.959 1.00 113.93 84 TYR N O 1
ATOM 3475 N N . ILE H 4 46 ? 36.316 -34.364 24.380 1.00 122.72 85 ILE N N 1
ATOM 3476 C CA . ILE H 4 46 ? 35.645 -34.358 23.070 1.00 108.70 85 ILE N CA 1
ATOM 3477 C C . ILE H 4 46 ? 36.233 -35.464 22.194 1.00 105.38 85 ILE N C 1
ATOM 3478 O O . ILE H 4 46 ? 35.481 -36.179 21.536 1.00 116.27 85 ILE N O 1
ATOM 3483 N N . LYS H 4 47 ? 37.560 -35.611 22.199 1.00 104.77 86 LYS N N 1
ATOM 3484 C CA . LYS H 4 47 ? 38.222 -36.707 21.476 1.00 108.00 86 LYS N CA 1
ATOM 3485 C C . LYS H 4 47 ? 37.796 -38.061 22.045 1.00 119.28 86 LYS N C 1
ATOM 3486 O O . LYS H 4 47 ? 37.368 -38.942 21.285 1.00 122.22 86 LYS N O 1
ATOM 3492 N N . LEU H 4 48 ? 37.894 -38.214 23.370 1.00 137.32 87 LEU N N 1
ATOM 3493 C CA . LEU H 4 48 ? 37.552 -39.494 24.030 1.00 148.06 87 LEU N CA 1
ATOM 3494 C C . LEU H 4 48 ? 36.081 -39.911 23.836 1.00 145.08 87 LEU N C 1
ATOM 3495 O O . LEU H 4 48 ? 35.806 -41.108 23.720 1.00 149.32 87 LEU N O 1
ATOM 3500 N N . ARG H 4 49 ? 35.153 -38.946 23.786 1.00 141.21 88 ARG N N 1
ATOM 3501 C CA . ARG H 4 49 ? 33.714 -39.264 23.610 1.00 135.68 88 ARG N CA 1
ATOM 3502 C C . ARG H 4 49 ? 33.183 -39.236 22.166 1.00 127.39 88 ARG N C 1
ATOM 3503 O O . ARG H 4 49 ? 32.301 -40.033 21.841 1.00 125.49 88 ARG N O 1
ATOM 3511 N N . THR H 4 50 ? 33.673 -38.310 21.328 1.00 120.62 89 THR N N 1
ATOM 3512 C CA . THR H 4 50 ? 33.226 -38.208 19.923 1.00 108.16 89 THR N CA 1
ATOM 3513 C C . THR H 4 50 ? 34.180 -38.839 18.917 1.00 98.65 89 THR N C 1
ATOM 3514 O O . THR H 4 50 ? 33.733 -39.299 17.860 1.00 98.85 89 THR N O 1
ATOM 3518 N N . GLY H 4 51 ? 35.478 -38.826 19.219 1.00 87.74 90 GLY N N 1
ATOM 3519 C CA . GLY H 4 51 ? 36.509 -39.066 18.204 1.00 98.12 90 GLY N CA 1
ATOM 3520 C C . GLY H 4 51 ? 36.884 -37.811 17.403 1.00 108.43 90 GLY N C 1
ATOM 3521 O O . GLY H 4 51 ? 38.054 -37.642 16.988 1.00 94.64 90 GLY N O 1
ATOM 3522 N N . LYS H 4 52 ? 35.893 -36.944 17.157 1.00 117.77 91 LYS N N 1
ATOM 3523 C CA . LYS H 4 52 ? 36.132 -35.612 16.597 1.00 118.64 91 LYS N CA 1
ATOM 3524 C C . LYS H 4 52 ? 37.082 -34.837 17.545 1.00 126.95 91 LYS N C 1
ATOM 3525 O O . LYS H 4 52 ? 36.981 -34.970 18.782 1.00 104.06 91 LYS N O 1
ATOM 3531 N N . THR H 4 53 ? 38.001 -34.061 16.948 1.00 138.14 92 THR N N 1
ATOM 3532 C CA . THR H 4 53 ? 39.184 -33.474 17.637 1.00 133.95 92 THR N CA 1
ATOM 3533 C C . THR H 4 53 ? 38.905 -32.108 18.309 1.00 137.79 92 THR N C 1
ATOM 3534 O O . THR H 4 53 ? 38.700 -32.045 19.535 1.00 134.35 92 THR N O 1
ATOM 3538 N N . ARG H 4 54 ? 38.914 -31.039 17.509 1.00 134.21 93 ARG N N 1
ATOM 3539 C CA . ARG H 4 54 ? 38.678 -29.654 17.968 1.00 140.84 93 ARG N CA 1
ATOM 3540 C C . ARG H 4 54 ? 39.701 -29.042 19.008 1.00 140.40 93 ARG N C 1
ATOM 3541 O O . ARG H 4 54 ? 39.707 -29.430 20.181 1.00 145.29 93 ARG N O 1
ATOM 3549 N N . THR H 4 55 ? 40.524 -28.069 18.562 1.00 129.47 94 THR N N 1
ATOM 3550 C CA . THR H 4 55 ? 41.641 -27.465 19.354 1.00 110.43 94 THR N CA 1
ATOM 3551 C C . THR H 4 55 ? 41.222 -26.457 20.435 1.00 104.94 94 THR N C 1
ATOM 3552 O O . THR H 4 55 ? 40.095 -25.986 20.432 1.00 100.81 94 THR N O 1
ATOM 3556 N N . ARG H 4 56 ? 42.163 -26.105 21.322 1.00 111.10 95 ARG N N 1
ATOM 3557 C CA . ARG H 4 56 ? 41.906 -25.263 22.521 1.00 107.92 95 ARG N CA 1
ATOM 3558 C C . ARG H 4 56 ? 41.336 -23.874 22.226 1.00 107.06 95 ARG N C 1
ATOM 3559 O O . ARG H 4 56 ? 40.592 -23.323 23.046 1.00 104.03 95 ARG N O 1
ATOM 3567 N N . LYS H 4 57 ? 41.682 -23.313 21.066 1.00 108.50 96 LYS N N 1
ATOM 3568 C CA . LYS H 4 57 ? 41.064 -22.057 20.599 1.00 106.46 96 LYS N CA 1
ATOM 3569 C C . LYS H 4 57 ? 39.589 -22.212 20.189 1.00 91.38 96 LYS N C 1
ATOM 3570 O O . LYS H 4 57 ? 38.815 -21.259 20.253 1.00 95.35 96 LYS N O 1
ATOM 3576 N N . GLN H 4 58 ? 39.198 -23.411 19.802 1.00 76.78 97 GLN N N 1
ATOM 3577 C CA . GLN H 4 58 ? 37.820 -23.662 19.438 1.00 78.68 97 GLN N CA 1
ATOM 3578 C C . GLN H 4 58 ? 37.002 -23.653 20.707 1.00 77.06 97 GLN N C 1
ATOM 3579 O O . GLN H 4 58 ? 35.989 -22.935 20.805 1.00 83.46 97 GLN N O 1
ATOM 3585 N N . VAL H 4 59 ? 37.505 -24.378 21.703 1.00 90.53 98 VAL N N 1
ATOM 3586 C CA . VAL H 4 59 ? 36.948 -24.369 23.076 1.00 95.66 98 VAL N CA 1
ATOM 3587 C C . VAL H 4 59 ? 36.962 -22.966 23.705 1.00 98.24 98 VAL N C 1
ATOM 3588 O O . VAL H 4 59 ? 35.964 -22.584 24.315 1.00 93.24 98 VAL N O 1
ATOM 3592 N N . SER H 4 60 ? 38.069 -22.217 23.561 1.00 103.68 99 SER N N 1
ATOM 3593 C CA . SER H 4 60 ? 38.087 -20.769 23.881 1.00 96.04 99 SER N CA 1
ATOM 3594 C C . SER H 4 60 ? 36.917 -20.046 23.206 1.00 102.56 99 SER N C 1
ATOM 3595 O O . SER H 4 60 ? 36.072 -19.488 23.916 1.00 110.16 99 SER N O 1
ATOM 3598 N N . SER H 4 61 ? 36.858 -20.067 21.862 1.00 87.32 100 SER N N 1
ATOM 3599 C CA . SER H 4 61 ? 35.874 -19.250 21.121 1.00 88.08 100 SER N CA 1
ATOM 3600 C C . SER H 4 61 ? 34.463 -19.624 21.553 1.00 93.92 100 SER N C 1
ATOM 3601 O O . SER H 4 61 ? 33.717 -18.776 22.092 1.00 106.32 100 SER N O 1
ATOM 3604 N N . HIS H 4 62 ? 34.142 -20.909 21.395 1.00 86.53 101 HIS N N 1
ATOM 3605 C CA . HIS H 4 62 ? 32.819 -21.433 21.753 1.00 84.80 101 HIS N CA 1
ATOM 3606 C C . HIS H 4 62 ? 32.266 -20.910 23.109 1.00 86.13 101 HIS N C 1
ATOM 3607 O O . HIS H 4 62 ? 31.186 -20.305 23.127 1.00 84.79 101 HIS N O 1
ATOM 3614 N N . ILE H 4 63 ? 33.016 -21.101 24.206 1.00 83.72 102 ILE N N 1
ATOM 3615 C CA . ILE H 4 63 ? 32.650 -20.559 25.539 1.00 96.26 102 ILE N CA 1
ATOM 3616 C C . ILE H 4 63 ? 32.319 -19.050 25.477 1.00 97.85 102 ILE N C 1
ATOM 3617 O O . ILE H 4 63 ? 31.287 -18.606 26.043 1.00 105.54 102 ILE N O 1
ATOM 3622 N N . GLN H 4 64 ? 33.182 -18.277 24.801 1.00 85.22 103 GLN N N 1
ATOM 3623 C CA . GLN H 4 64 ? 32.961 -16.837 24.668 1.00 85.35 103 GLN N CA 1
ATOM 3624 C C . GLN H 4 64 ? 31.644 -16.590 23.886 1.00 87.41 103 GLN N C 1
ATOM 3625 O O . GLN H 4 64 ? 30.829 -15.739 24.274 1.00 90.50 103 GLN N O 1
ATOM 3631 N N . VAL H 4 65 ? 31.417 -17.348 22.814 1.00 84.43 104 VAL N N 1
ATOM 3632 C CA . VAL H 4 65 ? 30.220 -17.120 22.004 1.00 92.82 104 VAL N CA 1
ATOM 3633 C C . VAL H 4 65 ? 29.003 -17.454 22.824 1.00 92.63 104 VAL N C 1
ATOM 3634 O O . VAL H 4 65 ? 27.983 -16.786 22.700 1.00 102.95 104 VAL N O 1
ATOM 3638 N N . LEU H 4 66 ? 29.108 -18.497 23.640 1.00 92.04 105 LEU N N 1
ATOM 3639 C CA . LEU H 4 66 ? 28.001 -18.883 24.505 1.00 94.57 105 LEU N CA 1
ATOM 3640 C C . LEU H 4 66 ? 27.723 -17.812 25.557 1.00 97.31 105 LEU N C 1
ATOM 3641 O O . LEU H 4 66 ? 26.593 -17.310 25.647 1.00 107.05 105 LEU N O 1
ATOM 3646 N N . ALA H 4 67 ? 28.754 -17.433 26.310 1.00 89.93 106 ALA N N 1
ATOM 3647 C CA . ALA H 4 67 ? 28.633 -16.318 27.256 1.00 91.19 106 ALA N CA 1
ATOM 3648 C C . ALA H 4 67 ? 27.868 -15.129 26.666 1.00 87.63 106 ALA N C 1
ATOM 3649 O O . ALA H 4 67 ? 26.875 -14.692 27.228 1.00 83.89 106 ALA N O 1
ATOM 3651 N N . ARG H 4 68 ? 28.342 -14.620 25.533 1.00 94.13 107 ARG N N 1
ATOM 3652 C CA . ARG H 4 68 ? 27.651 -13.551 24.773 1.00 98.97 107 ARG N CA 1
ATOM 3653 C C . ARG H 4 68 ? 26.152 -13.814 24.618 1.00 87.98 107 ARG N C 1
ATOM 3654 O O . ARG H 4 68 ? 25.316 -12.931 24.879 1.00 87.04 107 ARG N O 1
ATOM 3662 N N . ARG H 4 69 ? 25.830 -15.036 24.195 1.00 94.63 108 ARG N N 1
ATOM 3663 C CA . ARG H 4 69 ? 24.448 -15.417 23.925 1.00 98.77 108 ARG N CA 1
ATOM 3664 C C . ARG H 4 69 ? 23.672 -15.323 25.212 1.00 96.73 108 ARG N C 1
ATOM 3665 O O . ARG H 4 69 ? 22.645 -14.662 25.271 1.00 90.67 108 ARG N O 1
ATOM 3673 N N . LYS H 4 70 ? 24.200 -15.983 26.240 1.00 104.54 109 LYS N N 1
ATOM 3674 C CA . LYS H 4 70 ? 23.618 -15.969 27.580 1.00 107.02 109 LYS N CA 1
ATOM 3675 C C . LYS H 4 70 ? 23.345 -14.513 28.016 1.00 108.73 109 LYS N C 1
ATOM 3676 O O . LYS H 4 70 ? 22.186 -14.147 28.236 1.00 101.88 109 LYS N O 1
ATOM 3682 N N . ALA H 4 71 ? 24.403 -13.690 28.074 1.00 103.98 110 ALA N N 1
ATOM 3683 C CA . ALA H 4 71 ? 24.306 -12.276 28.472 1.00 97.39 110 ALA N CA 1
ATOM 3684 C C . ALA H 4 71 ? 23.240 -11.541 27.650 1.00 105.04 110 ALA N C 1
ATOM 3685 O O . ALA H 4 71 ? 22.332 -10.946 28.235 1.00 106.35 110 ALA N O 1
ATOM 3687 N N . ARG H 4 72 ? 23.299 -11.605 26.315 1.00 113.21 111 ARG N N 1
ATOM 3688 C CA . ARG H 4 72 ? 22.167 -11.067 25.540 1.00 119.28 111 ARG N CA 1
ATOM 3689 C C . ARG H 4 72 ? 21.038 -12.108 25.615 1.00 123.21 111 ARG N C 1
ATOM 3690 O O . ARG H 4 72 ? 20.845 -12.883 24.686 1.00 141.17 111 ARG N O 1
ATOM 3698 N N . GLU H 4 73 ? 20.304 -12.115 26.731 1.00 129.64 112 GLU N N 1
ATOM 3699 C CA . GLU H 4 73 ? 19.416 -13.246 27.101 1.00 133.95 112 GLU N CA 1
ATOM 3700 C C . GLU H 4 73 ? 18.288 -13.422 26.107 1.00 133.00 112 GLU N C 1
ATOM 3701 O O . GLU H 4 73 ? 17.448 -12.537 25.973 1.00 151.75 112 GLU N O 1
#

B-factor: mean 125.6, std 36.97, range [63.39, 299.2]

=== Feature glossary ===
Key to the feature types in this record:

pLDDT. pLDDT is the predicted lDDT-Cα score: AlphaFold's confidence that the local environment of each residue (all inter-atomic distances within 15 Å) is correctly placed. It is a per-residue number between 0 and 100, with higher meaning more reliable.

Radius of gyration, Cα contacts, bounding box. The geometric summary reports three shape descriptors. Rg (radius of gyration) measures how spread out the Cα atoms are about their centre of mass; compact globular proteins have small Rg, elongated or unfolded ones large. Cα contacts (<8 Å, |i−j|>4) count long-range residue pairs in spatial proximity — high for tightly packed folds, near zero for rods or random coil. The bounding-box extents give the protein's footprint along x, y, z in Å.

Backbone torsions (φ/ψ). Backbone dihedral angles. Every residue except chain termini has a φ (preceding-C → N → Cα → C) and a ψ (N → Cα → C → next-N). They are reported in degrees following the IUPAC sign convention. Secondary structure is essentially a statement about which (φ, ψ) basin each residue occupies.

Contact-map, Ramachandran, and PAE plots. Plot images: a contact map (which residues are close in 3D, as an N×N binary image), a Ramachandran scatter (backbone torsion angles, revealing secondary-structure composition at a glance), and — for AlphaFold structures — a PAE heatmap (pairwise prediction confidence).

Predicted aligned error. Predicted Aligned Error (PAE) is an AlphaFold confidence matrix: entry (i, j) is the expected error in the position of residue j, in ångströms, when the prediction is superimposed on the true structure at residue i. Low PAE within a block of residues means that block is internally rigid and well-predicted; high PAE between two blocks means their relative placement is uncertain even if each block individually is confident.

Secondary structure (3-state, P-SEA). Three-state secondary structure (P-SEA) collapses the eight DSSP classes into helix (a), strand (b), and coil (c). P-SEA assigns these from Cα geometry alone — distances and angles — without requiring backbone oxygens, so it works on any Cα trace.

Solvent-accessible surface area. Solvent-accessible surface area (SASA) is the area in Å² traced out by the centre of a 1.4 Å probe sphere (a water molecule) rolled over the protein's van der Waals surface (Shrake–Rupley / Lee–Richards construction). Buried residues have near-zero SASA; fully exposed residues can exceed 200 Å². The total SASA scales roughly with the number of surface residues.

Foldseek 3Di. The Foldseek 3Di string encodes local tertiary geometry as a 20-letter alphabet — one character per residue — derived from the relative positions of nearby Cα atoms. Unlike the amino-acid sequence, 3Di is a direct function of the 3D structure, so two proteins with the same fold have similar 3Di strings even at low sequence identity.

B-factor. For experimental (PDB) structures, the B-factor (temperature factor) quantifies the positional spread of each atom in the crystal — a combination of thermal vibration and static disorder — in units of Å². High B-factors mark flexible loops or poorly resolved regions; low B-factors mark the rigid, well-ordered core.

mmCIF coordinates. The mmCIF block holds the 3D Cartesian coordinates of each backbone atom (N, Cα, C, O) in ångströms. mmCIF is the PDB's canonical archive format — a tagged-loop text representation of the atomic model.

InterPro / GO / CATH / organism. Functional annotations link the protein to curated databases. InterPro entries identify conserved domains and families by matching the sequence against member-database signatures (Pfam, PROSITE, CDD, …). Gene Ontology (GO) terms describe molecular function, biological process, and cellular component in a controlled vocabulary. CATH places the structure in a hierarchical fold classification (Class/Architecture/Topology/Homologous-superfamily). The organism is the source species.

Rendered structure images. Structure images are PyMOL renders from six orthogonal camera directions. Cartoon representation draws helices as coils and strands as arrows; sticks shows the backbone as bonds; surface shows the solvent-excluded envelope. Rainbow coloring maps sequence position to hue (blue→red, N→C); chain coloring assigns a distinct color per polypeptide.

Sequence. This is the polypeptide sequence — one letter per residue, N-terminus first. Length ranges from a few dozen residues for small domains to over a thousand for large multi-domain proteins.

Secondary structure (8-state, DSSP). The SS8 string is DSSP's per-residue secondary-structure call. α-helix (H) means an i→i+4 H-bond ladder; β-strand (E) means the residue participates in a β-sheet; 3₁₀ (G) and π (I) are tighter and wider helices; T/S are turns/bends; '-' is loop.

Nearest PDB structures. Structural nearest neighbors (via Foldseek easy-search vs the PDB). Reported per hit: target PDB id, E-value, and alignment TM-score. A TM-score above ~0.5 is the conventional threshold for 'same fold'.